Protein AF-J9EYR4-F1 (afdb_monomer_lite)

Sequence (200 aa):
MITVSVLVIVFMLATAINAEGFVEEVSCTADAINVVLNKTDPDVQRWMSDPKAQPVVYVYEHKIRPPCGTAMKKGNLHNYNFTIPYGDHCDVHLIDLEPNYRNAETTIALEDNADITPSKTIRVNHVFCLYTRSVQTIRFNDISSGHEVVASTGGKPKPKVEMIFRSIDGRPLRAAKFGDIVEFYVALSPDSELKIKFEI

InterPro domains:
  IPR001507 Zona pellucida domain [PS51034] (27-200)

Structure (mmCIF, N/CA/C/O backbone):
data_AF-J9EYR4-F1
#
_entry.id   AF-J9EYR4-F1
#
loop_
_atom_site.group_PDB
_atom_site.id
_atom_site.type_symbol
_atom_site.label_atom_id
_atom_site.label_alt_id
_atom_site.label_comp_id
_atom_site.label_asym_id
_atom_site.label_entity_id
_atom_site.label_seq_id
_atom_site.pdbx_PDB_ins_code
_atom_site.Cartn_x
_atom_site.Cartn_y
_atom_site.Cartn_z
_atom_site.occupancy
_atom_site.B_iso_or_equiv
_atom_site.auth_seq_id
_atom_site.auth_comp_id
_atom_site.auth_asym_id
_atom_site.auth_atom_id
_atom_site.pdbx_PDB_model_num
ATOM 1 N N . MET A 1 1 ? -7.119 37.087 -32.467 1.00 51.78 1 MET A N 1
ATOM 2 C CA . MET A 1 1 ? -5.869 36.379 -32.098 1.00 51.78 1 MET A CA 1
ATOM 3 C C . MET A 1 1 ? -5.794 36.028 -30.616 1.00 51.78 1 MET A C 1
ATOM 5 O O . MET A 1 1 ? -5.380 34.922 -30.321 1.00 51.78 1 MET A O 1
ATOM 9 N N . ILE A 1 2 ? -6.243 36.888 -29.694 1.00 56.06 2 ILE A N 1
ATOM 10 C CA . ILE A 1 2 ? -6.180 36.622 -28.240 1.00 56.06 2 ILE A CA 1
ATOM 11 C C . ILE A 1 2 ? -7.101 35.459 -27.811 1.00 56.06 2 ILE A C 1
ATOM 13 O O . ILE A 1 2 ? -6.730 34.645 -26.974 1.00 56.06 2 ILE A O 1
ATOM 17 N N . THR A 1 3 ? -8.274 35.320 -28.435 1.00 56.97 3 THR A N 1
ATOM 18 C CA . THR A 1 3 ? -9.275 34.293 -28.088 1.00 56.97 3 THR A CA 1
ATOM 19 C C . THR A 1 3 ? -8.826 32.862 -28.389 1.00 56.97 3 THR A C 1
ATOM 21 O O . THR A 1 3 ? -9.118 31.961 -27.612 1.00 56.97 3 THR A O 1
ATOM 24 N N . VAL A 1 4 ? -8.073 32.652 -29.473 1.00 59.94 4 VAL A N 1
ATOM 25 C CA . VAL A 1 4 ? -7.535 31.330 -29.840 1.00 59.94 4 VAL A CA 1
ATOM 26 C C . VAL A 1 4 ? -6.428 30.918 -28.870 1.00 59.94 4 VAL A C 1
ATOM 28 O O . VAL A 1 4 ? -6.415 29.783 -28.410 1.00 59.94 4 VAL A O 1
ATOM 31 N N . SER A 1 5 ? -5.547 31.848 -28.489 1.00 59.12 5 SER A N 1
ATOM 32 C CA . SER A 1 5 ? -4.473 31.578 -27.527 1.00 59.12 5 SER A CA 1
ATOM 33 C C . SER A 1 5 ? -5.008 31.225 -26.138 1.00 59.12 5 SER A C 1
ATOM 35 O O . SER A 1 5 ? -4.499 30.301 -25.515 1.00 59.12 5 SER A O 1
ATOM 37 N N . VAL A 1 6 ? -6.066 31.898 -25.672 1.00 64.62 6 VAL A N 1
ATOM 38 C CA . VAL A 1 6 ? -6.705 31.572 -24.385 1.00 64.62 6 VAL A CA 1
ATOM 39 C C . VAL A 1 6 ? -7.380 30.200 -24.438 1.00 64.62 6 VAL A C 1
ATOM 41 O O . VAL A 1 6 ? -7.225 29.419 -23.505 1.00 64.62 6 VAL A O 1
ATOM 44 N N . LEU A 1 7 ? -8.065 29.865 -25.537 1.00 60.56 7 LEU A N 1
ATOM 45 C CA . LEU A 1 7 ? -8.717 28.561 -25.687 1.00 60.56 7 LEU A CA 1
ATOM 46 C C . LEU A 1 7 ? -7.699 27.409 -25.703 1.00 60.56 7 LEU A C 1
ATOM 48 O O . LEU A 1 7 ? -7.934 26.383 -25.077 1.00 60.56 7 LEU A O 1
ATOM 52 N N . VAL A 1 8 ? -6.550 27.598 -26.364 1.00 63.41 8 VAL A N 1
ATOM 53 C CA . VAL A 1 8 ? -5.451 26.617 -26.397 1.00 63.41 8 VAL A CA 1
ATOM 54 C C . VAL A 1 8 ? -4.817 26.447 -25.016 1.00 63.41 8 VAL A C 1
ATOM 56 O O . VAL A 1 8 ? -4.569 25.320 -24.603 1.00 63.41 8 VAL A O 1
ATOM 59 N N . ILE A 1 9 ? -4.609 27.533 -24.266 1.00 63.62 9 ILE A N 1
ATOM 60 C CA . ILE A 1 9 ? -4.081 27.461 -22.894 1.00 63.62 9 ILE A CA 1
ATOM 61 C C . ILE A 1 9 ? -5.059 26.720 -21.972 1.00 63.62 9 ILE A C 1
ATOM 63 O O . ILE A 1 9 ? -4.636 25.858 -21.208 1.00 63.62 9 ILE A O 1
ATOM 67 N N . VAL A 1 10 ? -6.364 26.991 -22.079 1.00 61.50 10 VAL A N 1
ATOM 68 C CA . VAL A 1 10 ? -7.402 26.293 -21.300 1.00 61.50 10 VAL A CA 1
ATOM 69 C C . VAL A 1 10 ? -7.486 24.811 -21.679 1.00 61.50 10 VAL A C 1
ATOM 71 O O . VAL A 1 10 ? -7.636 23.972 -20.796 1.00 61.50 10 VAL A O 1
ATOM 74 N N . PHE A 1 11 ? -7.330 24.463 -22.960 1.00 56.50 11 PHE A N 1
ATOM 75 C CA . PHE A 1 11 ? -7.328 23.067 -23.410 1.00 56.50 11 PHE A CA 1
ATOM 76 C C . PHE A 1 11 ? -6.084 22.300 -22.931 1.00 56.50 11 PHE A C 1
ATOM 78 O O . PHE A 1 11 ? -6.200 21.155 -22.504 1.00 56.50 11 PHE A O 1
ATOM 85 N N . MET A 1 12 ? -4.912 22.945 -22.922 1.00 58.50 12 MET A N 1
ATOM 86 C CA . MET A 1 12 ? -3.669 22.369 -22.384 1.00 58.50 12 MET A CA 1
ATOM 87 C C . MET A 1 12 ? -3.718 22.220 -20.856 1.00 58.50 12 MET A C 1
ATOM 89 O O . MET A 1 12 ? -3.247 21.221 -20.314 1.00 58.50 12 MET A O 1
ATOM 93 N N . LEU A 1 13 ? -4.338 23.175 -20.153 1.00 53.97 13 LEU A N 1
ATOM 94 C CA . LEU A 1 13 ? -4.591 23.075 -18.712 1.00 53.97 13 LEU A CA 1
ATOM 95 C C . LEU A 1 13 ? -5.590 21.958 -18.387 1.00 53.97 13 LEU A C 1
ATOM 97 O O . LEU A 1 13 ? -5.405 21.269 -17.392 1.00 53.97 13 LEU A O 1
ATOM 101 N N . ALA A 1 14 ? -6.602 21.729 -19.230 1.00 53.38 14 ALA A N 1
ATOM 102 C CA . ALA A 1 14 ? -7.578 20.657 -19.030 1.00 53.38 14 ALA A CA 1
ATOM 103 C C . ALA A 1 14 ? -6.967 19.250 -19.176 1.00 53.38 14 ALA A C 1
ATOM 105 O O . ALA A 1 14 ? -7.410 18.327 -18.500 1.00 53.38 14 ALA A O 1
ATOM 106 N N . THR A 1 15 ? -5.925 19.077 -19.999 1.00 52.50 15 THR A N 1
ATOM 107 C CA . THR A 1 15 ? -5.186 17.803 -20.100 1.00 52.50 15 THR A CA 1
ATOM 108 C C . THR A 1 15 ? -4.183 17.571 -18.968 1.00 52.50 15 THR A C 1
ATOM 110 O O . THR A 1 15 ? -3.720 16.449 -18.795 1.00 52.50 15 THR A O 1
ATOM 113 N N . ALA A 1 16 ? -3.848 18.606 -18.193 1.00 45.41 16 ALA A N 1
ATOM 114 C CA . ALA A 1 16 ? -2.848 18.541 -17.126 1.00 45.41 16 ALA A CA 1
ATOM 115 C C . ALA A 1 16 ? -3.434 18.175 -15.747 1.00 45.41 16 ALA A C 1
ATOM 117 O O . ALA A 1 16 ? -2.711 18.178 -14.756 1.00 45.41 16 ALA A O 1
ATOM 118 N N . ILE A 1 17 ? -4.733 17.861 -15.668 1.00 46.59 17 ILE A N 1
ATOM 119 C CA . ILE A 1 17 ? -5.407 17.444 -14.426 1.00 46.59 17 ILE A CA 1
ATOM 120 C C . ILE A 1 17 ? -5.817 15.967 -14.516 1.00 46.59 17 ILE A C 1
ATOM 122 O O . ILE A 1 17 ? -6.914 15.579 -14.126 1.00 46.59 17 ILE A O 1
ATOM 126 N N . ASN A 1 18 ? -4.939 15.124 -15.051 1.00 45.59 18 ASN A N 1
ATOM 127 C CA . ASN A 1 18 ? -4.965 13.707 -14.710 1.00 45.59 18 ASN A CA 1
ATOM 128 C C . ASN A 1 18 ? -4.097 13.582 -13.463 1.00 45.59 18 ASN A C 1
ATOM 130 O O . ASN A 1 18 ? -2.960 14.041 -13.483 1.00 45.59 18 ASN A O 1
ATOM 134 N N . ALA A 1 19 ? -4.623 13.032 -12.370 1.00 45.28 19 ALA A N 1
ATOM 135 C CA . ALA A 1 19 ? -3.810 12.739 -11.198 1.00 45.28 19 ALA A CA 1
ATOM 136 C C . ALA A 1 19 ? -2.629 11.846 -11.635 1.00 45.28 19 ALA A C 1
ATOM 138 O O . ALA A 1 19 ? -2.813 10.668 -11.936 1.00 45.28 19 ALA A O 1
ATOM 139 N N . GLU A 1 20 ? -1.439 12.440 -11.768 1.00 61.59 20 GLU A N 1
ATOM 140 C CA . GLU A 1 20 ? -0.218 11.803 -12.268 1.00 61.59 20 GLU A CA 1
ATOM 141 C C . GLU A 1 20 ? 0.321 10.835 -11.211 1.00 61.59 20 GLU A C 1
ATOM 143 O O . GLU A 1 20 ? 1.155 11.175 -10.374 1.00 61.59 20 GLU A O 1
ATOM 148 N N . GLY A 1 21 ? -0.180 9.605 -11.217 1.00 78.56 21 GLY A N 1
ATOM 149 C CA . GLY A 1 21 ? 0.287 8.543 -10.340 1.00 78.56 21 GLY A CA 1
ATOM 150 C C . GLY A 1 21 ? 0.291 7.205 -11.056 1.00 78.56 21 GLY A C 1
ATOM 151 O O . GLY A 1 21 ? -0.543 6.943 -11.921 1.00 78.56 21 GLY A O 1
ATOM 152 N N . PHE A 1 22 ? 1.207 6.324 -10.658 1.00 92.31 22 PHE A N 1
ATOM 153 C CA . PHE A 1 22 ? 1.199 4.937 -11.130 1.00 92.31 22 PHE A CA 1
ATOM 154 C C . PHE A 1 22 ? 0.163 4.075 -10.381 1.00 92.31 22 PHE A C 1
ATOM 156 O O . PHE A 1 22 ? 0.103 2.865 -10.585 1.00 92.31 22 PHE A O 1
ATOM 163 N N . VAL A 1 23 ? -0.655 4.684 -9.516 1.00 93.81 23 VAL A N 1
ATOM 164 C CA . VAL A 1 23 ? -1.748 4.058 -8.761 1.00 93.81 23 VAL A CA 1
ATOM 165 C C . VAL A 1 23 ? -3.081 4.399 -9.420 1.00 93.81 23 VAL A C 1
ATOM 167 O O . VAL A 1 23 ? -3.375 5.566 -9.651 1.00 93.81 23 VAL A O 1
ATOM 170 N N . GLU A 1 24 ? -3.877 3.375 -9.708 1.00 93.69 24 GLU A N 1
ATOM 171 C CA . GLU A 1 24 ? -5.226 3.475 -10.278 1.00 93.69 24 GLU A CA 1
ATOM 172 C C . GLU A 1 24 ? -6.298 3.459 -9.187 1.00 93.69 24 GLU A C 1
ATOM 174 O O . GLU A 1 24 ? -7.207 4.283 -9.196 1.00 93.69 24 GLU A O 1
ATOM 179 N N . GLU A 1 25 ? -6.169 2.546 -8.223 1.00 93.00 25 GLU A N 1
ATOM 180 C CA . GLU A 1 25 ? -7.154 2.356 -7.160 1.00 93.00 25 GLU A CA 1
ATOM 181 C C . GLU A 1 25 ? -6.469 1.974 -5.845 1.00 93.00 25 GLU A C 1
ATOM 183 O O . GLU A 1 25 ? -5.481 1.234 -5.829 1.00 93.00 25 GLU A O 1
ATOM 188 N N . VAL A 1 26 ? -7.024 2.454 -4.732 1.00 92.69 26 VAL A N 1
ATOM 189 C CA . VAL A 1 26 ? -6.684 2.002 -3.381 1.00 92.69 26 VAL A CA 1
ATOM 190 C C . VAL A 1 26 ? -7.961 1.492 -2.725 1.00 92.69 26 VAL A C 1
ATOM 192 O O . VAL A 1 26 ? -8.933 2.235 -2.598 1.00 92.69 26 VAL A O 1
ATOM 195 N N . SER A 1 27 ? -7.959 0.232 -2.295 1.00 91.44 27 SER A N 1
ATOM 196 C CA . SER A 1 27 ? -9.051 -0.374 -1.533 1.00 91.44 27 SER A CA 1
ATOM 197 C C . SER A 1 27 ? -8.558 -0.884 -0.183 1.00 91.44 27 SER A C 1
ATOM 199 O O . SER A 1 27 ? -7.428 -1.340 -0.025 1.00 91.44 27 SER A O 1
ATOM 201 N N . CYS A 1 28 ? -9.417 -0.780 0.823 1.00 89.06 28 CYS A N 1
ATOM 202 C CA . CYS A 1 28 ? -9.048 -0.925 2.225 1.00 89.06 28 CYS A CA 1
ATOM 203 C C . CYS A 1 28 ? -9.822 -2.098 2.834 1.00 89.06 28 CYS A C 1
ATOM 205 O O . CYS A 1 28 ? -11.050 -2.143 2.759 1.00 89.06 28 CYS A O 1
ATOM 207 N N . THR A 1 29 ? -9.110 -3.053 3.427 1.00 88.88 29 THR A N 1
ATOM 208 C CA . THR A 1 29 ? -9.690 -4.223 4.118 1.00 88.88 29 THR A CA 1
ATOM 209 C C . THR A 1 29 ? -9.422 -4.143 5.617 1.00 88.88 29 THR A C 1
ATOM 211 O O . THR A 1 29 ? -8.786 -3.200 6.074 1.00 88.88 29 THR A O 1
ATOM 214 N N . ALA A 1 30 ? -9.930 -5.076 6.421 1.00 85.25 30 ALA A N 1
ATOM 215 C CA . ALA A 1 30 ? -9.717 -5.023 7.871 1.00 85.25 30 ALA A CA 1
ATOM 216 C C . ALA A 1 30 ? -8.233 -5.185 8.269 1.00 85.25 30 ALA A C 1
ATOM 218 O O . ALA A 1 30 ? -7.830 -4.711 9.328 1.00 85.25 30 ALA A O 1
ATOM 219 N N . ASP A 1 31 ? -7.440 -5.844 7.426 1.00 88.44 31 ASP A N 1
ATOM 220 C CA . ASP A 1 31 ? -6.078 -6.302 7.699 1.00 88.44 31 ASP A CA 1
ATOM 221 C C . ASP A 1 31 ? -5.020 -5.774 6.713 1.00 88.44 31 ASP A C 1
ATOM 223 O O . ASP A 1 31 ? -3.826 -5.902 6.993 1.00 88.44 31 ASP A O 1
ATOM 227 N N . ALA A 1 32 ? -5.419 -5.155 5.594 1.00 93.81 32 ALA A N 1
ATOM 228 C CA . ALA A 1 32 ? -4.480 -4.656 4.588 1.00 93.81 32 ALA A CA 1
ATOM 229 C C . ALA A 1 32 ? -4.995 -3.483 3.728 1.00 93.81 32 ALA A C 1
ATOM 231 O O . ALA A 1 32 ? -6.203 -3.315 3.513 1.00 93.81 32 ALA A O 1
ATOM 232 N N . ILE A 1 33 ? -4.045 -2.744 3.142 1.00 94.94 33 ILE A N 1
ATOM 233 C CA . ILE A 1 33 ? -4.251 -1.829 2.006 1.00 94.94 33 ILE A CA 1
ATOM 234 C C . ILE A 1 33 ? -4.008 -2.607 0.711 1.00 94.94 33 ILE A C 1
ATOM 236 O O . ILE A 1 33 ? -2.953 -3.212 0.541 1.00 94.94 33 ILE A O 1
ATOM 240 N N . ASN A 1 34 ? -4.946 -2.561 -0.229 1.00 96.12 34 ASN A N 1
ATOM 241 C CA . ASN A 1 34 ? -4.789 -3.109 -1.571 1.00 96.12 34 ASN A CA 1
ATOM 242 C C . ASN A 1 34 ? -4.633 -1.965 -2.569 1.00 96.12 34 ASN A C 1
ATOM 244 O O . ASN A 1 34 ? -5.494 -1.097 -2.676 1.00 96.12 34 ASN A O 1
ATOM 248 N N . VAL A 1 35 ? -3.544 -1.988 -3.320 1.00 95.88 35 VAL A N 1
ATOM 249 C CA . VAL A 1 35 ? -3.218 -1.003 -4.344 1.00 95.88 35 VAL A CA 1
ATOM 250 C C . VAL A 1 35 ? -3.298 -1.670 -5.709 1.00 95.88 35 VAL A C 1
ATOM 252 O O . VAL A 1 35 ? -2.680 -2.713 -5.930 1.00 95.88 35 VAL A O 1
ATOM 255 N N . VAL A 1 36 ? -4.025 -1.052 -6.633 1.00 95.75 36 VAL A N 1
ATOM 256 C CA . VAL A 1 36 ? -4.054 -1.423 -8.049 1.00 95.75 36 VAL A CA 1
ATOM 257 C C . VAL A 1 36 ? -3.230 -0.404 -8.824 1.00 95.75 36 VAL A C 1
ATOM 259 O O . VAL A 1 36 ? -3.449 0.802 -8.713 1.00 95.75 36 VAL A O 1
ATOM 262 N N . LEU A 1 37 ? -2.257 -0.886 -9.590 1.00 94.81 37 LEU A N 1
ATOM 263 C CA . LEU A 1 37 ? -1.375 -0.056 -10.401 1.00 94.81 37 LEU A CA 1
ATOM 264 C C . LEU A 1 37 ? -2.027 0.295 -11.735 1.00 94.81 37 LEU A C 1
ATOM 266 O O . LEU A 1 37 ? -2.618 -0.562 -12.395 1.00 94.81 37 LEU A O 1
ATOM 270 N N . ASN A 1 38 ? -1.819 1.533 -12.168 1.00 94.06 38 ASN A N 1
ATOM 271 C CA . ASN A 1 38 ? -2.336 2.050 -13.421 1.00 94.06 38 ASN A CA 1
ATOM 272 C C . ASN A 1 38 ? -1.647 1.390 -14.616 1.00 94.06 38 ASN A C 1
ATOM 274 O O . ASN A 1 38 ? -0.490 1.658 -14.939 1.00 94.06 38 ASN A O 1
ATOM 278 N N . LYS A 1 39 ? -2.403 0.555 -15.330 1.00 93.19 39 LYS A N 1
ATOM 279 C CA . LYS A 1 39 ? -1.932 -0.154 -16.531 1.00 93.19 39 LYS A CA 1
ATOM 280 C C . LYS A 1 39 ? -1.656 0.770 -17.714 1.00 93.19 39 LYS A C 1
ATOM 282 O O . LYS A 1 39 ? -1.019 0.347 -18.677 1.00 93.19 39 LYS A O 1
ATOM 287 N N . THR A 1 40 ? -2.190 1.987 -17.681 1.00 91.69 40 THR A N 1
ATOM 288 C CA . THR A 1 40 ? -2.002 3.002 -18.725 1.00 91.69 40 THR A CA 1
ATOM 289 C C . THR A 1 40 ? -0.884 3.985 -18.403 1.00 91.69 40 THR A C 1
ATOM 291 O O . THR A 1 40 ? -0.546 4.802 -19.256 1.00 91.69 40 THR A O 1
ATOM 294 N N . ASP A 1 41 ? -0.270 3.880 -17.218 1.00 92.06 41 ASP A N 1
ATOM 295 C CA . ASP A 1 41 ? 0.891 4.693 -16.873 1.00 92.06 41 ASP A CA 1
ATOM 296 C C . ASP A 1 41 ? 2.043 4.423 -17.869 1.00 92.06 41 ASP A C 1
ATOM 298 O O . ASP A 1 41 ? 2.366 3.257 -18.122 1.00 92.06 41 ASP A O 1
ATOM 302 N N . PRO A 1 42 ? 2.667 5.465 -18.451 1.00 90.75 42 PRO A N 1
ATOM 303 C CA . PRO A 1 42 ? 3.686 5.295 -19.486 1.00 90.75 42 PRO A CA 1
ATOM 304 C C . PRO A 1 42 ? 4.898 4.463 -19.050 1.00 90.75 42 PRO A C 1
ATOM 306 O O . PRO A 1 42 ? 5.410 3.673 -19.847 1.00 90.75 42 PRO A O 1
ATOM 309 N N . ASP A 1 43 ? 5.354 4.605 -17.800 1.00 90.06 43 ASP A N 1
ATOM 310 C CA . ASP A 1 43 ? 6.492 3.836 -17.291 1.00 90.06 43 ASP A CA 1
ATOM 311 C C . ASP A 1 43 ? 6.090 2.387 -17.036 1.00 90.06 43 ASP A C 1
ATOM 313 O O . ASP A 1 43 ? 6.822 1.475 -17.424 1.00 90.06 43 ASP A O 1
ATOM 317 N N . VAL A 1 44 ? 4.901 2.165 -16.462 1.00 92.50 44 VAL A N 1
ATOM 318 C CA . VAL A 1 44 ? 4.340 0.819 -16.298 1.00 92.50 44 VAL A CA 1
ATOM 319 C C . VAL A 1 44 ? 4.202 0.140 -17.659 1.00 92.50 44 VAL A C 1
ATOM 321 O O . VAL A 1 44 ? 4.679 -0.978 -17.824 1.00 92.50 44 VAL A O 1
ATOM 324 N N . GLN A 1 45 ? 3.619 0.792 -18.666 1.00 92.75 45 GLN A N 1
ATOM 325 C CA . GLN A 1 45 ? 3.490 0.219 -20.009 1.00 92.75 45 GLN A CA 1
ATOM 326 C C . GLN A 1 45 ? 4.848 -0.106 -20.628 1.00 92.75 45 GLN A C 1
ATOM 328 O O . GLN A 1 45 ? 5.053 -1.226 -21.110 1.00 92.75 45 GLN A O 1
ATOM 333 N N . ARG A 1 46 ? 5.793 0.841 -20.567 1.00 92.56 46 ARG A N 1
A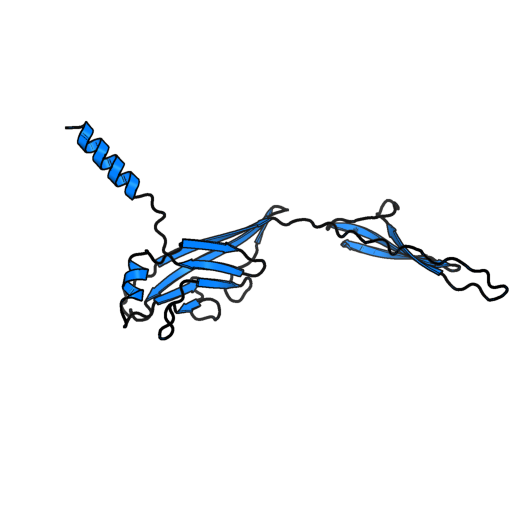TOM 334 C CA . ARG A 1 46 ? 7.154 0.654 -21.077 1.00 92.56 46 ARG A CA 1
ATOM 335 C C . ARG A 1 46 ? 7.806 -0.558 -20.424 1.00 92.56 46 ARG A C 1
ATOM 337 O O . ARG A 1 46 ? 8.218 -1.479 -21.130 1.00 92.56 46 ARG A O 1
ATOM 344 N N . TRP A 1 47 ? 7.848 -0.602 -19.096 1.00 93.44 47 TRP A N 1
ATOM 345 C CA . TRP A 1 47 ? 8.481 -1.698 -18.374 1.00 93.44 47 TRP A CA 1
ATOM 346 C C . TRP A 1 47 ? 7.753 -3.014 -18.571 1.00 93.44 47 TRP A C 1
ATOM 348 O O . TRP A 1 47 ? 8.417 -4.029 -18.713 1.00 93.44 47 TRP A O 1
ATOM 358 N N . MET A 1 48 ? 6.425 -3.046 -18.639 1.00 92.50 48 MET A N 1
ATOM 359 C CA . MET A 1 48 ? 5.692 -4.295 -18.858 1.00 92.50 48 MET A CA 1
ATOM 360 C C . MET A 1 48 ? 5.918 -4.872 -20.260 1.00 92.50 48 MET A C 1
ATOM 362 O O . MET A 1 48 ? 5.959 -6.094 -20.397 1.00 92.50 48 MET A O 1
ATOM 366 N N . SER A 1 49 ? 6.147 -4.021 -21.265 1.00 92.25 49 SER A N 1
ATOM 367 C CA . SER A 1 49 ? 6.462 -4.441 -22.637 1.00 92.25 49 SER A CA 1
ATOM 368 C C . SER A 1 49 ? 7.913 -4.895 -22.853 1.00 92.25 49 SER A C 1
ATOM 370 O O . SER A 1 49 ? 8.162 -5.715 -23.735 1.00 92.25 49 SER A O 1
ATOM 372 N N . ASP A 1 50 ? 8.868 -4.405 -22.055 1.00 93.31 50 ASP A N 1
ATOM 373 C CA . ASP A 1 50 ? 10.288 -4.753 -22.186 1.00 93.31 50 ASP A CA 1
ATOM 374 C C . ASP A 1 50 ? 10.604 -6.091 -21.486 1.00 93.31 50 ASP A C 1
ATOM 376 O O . ASP A 1 50 ? 10.512 -6.165 -20.261 1.00 93.31 50 ASP A O 1
ATOM 380 N N . PRO A 1 51 ? 11.038 -7.155 -22.188 1.00 91.25 51 PRO A N 1
ATOM 381 C CA . PRO A 1 51 ? 11.377 -8.436 -21.561 1.00 91.25 51 PRO A CA 1
ATOM 382 C C . PRO A 1 51 ? 12.520 -8.370 -20.538 1.00 91.25 51 PRO A C 1
ATOM 384 O O . PRO A 1 51 ? 12.617 -9.253 -19.686 1.00 91.25 51 PRO A O 1
ATOM 387 N N . LYS A 1 52 ? 13.398 -7.363 -20.621 1.00 92.94 52 LYS A N 1
ATOM 388 C CA . LYS A 1 52 ? 14.548 -7.200 -19.720 1.00 92.94 52 LYS A CA 1
ATOM 389 C C . LYS A 1 52 ? 14.194 -6.463 -18.433 1.00 92.94 52 LYS A C 1
ATOM 391 O O . LYS A 1 52 ? 14.862 -6.682 -17.426 1.00 92.94 52 LYS A O 1
ATOM 396 N N . ALA A 1 53 ? 13.156 -5.631 -18.460 1.00 94.00 53 ALA A N 1
ATOM 397 C CA . ALA A 1 53 ? 12.730 -4.866 -17.298 1.00 94.00 53 ALA A CA 1
ATOM 398 C C . ALA A 1 53 ? 12.178 -5.785 -16.201 1.00 94.00 53 ALA A C 1
ATOM 400 O O . ALA A 1 53 ? 11.387 -6.702 -16.462 1.00 94.00 53 ALA A O 1
ATOM 401 N N . GLN A 1 54 ? 12.542 -5.485 -14.960 1.00 94.62 54 GLN A N 1
ATOM 402 C CA . GLN A 1 54 ? 12.113 -6.152 -13.736 1.00 94.62 54 GLN A CA 1
ATOM 403 C C . GLN A 1 54 ? 11.391 -5.156 -12.810 1.00 94.62 54 GLN A C 1
ATOM 405 O O . GLN A 1 54 ? 11.900 -4.835 -11.731 1.00 94.62 54 G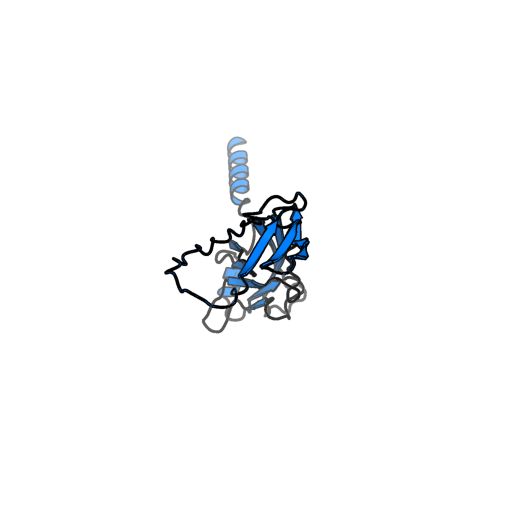LN A O 1
ATOM 410 N N . PRO A 1 55 ? 10.201 -4.666 -13.211 1.00 94.88 55 PRO A N 1
ATOM 411 C CA . PRO A 1 55 ? 9.446 -3.705 -12.419 1.00 94.88 55 PRO A CA 1
ATOM 412 C C . PRO A 1 55 ? 9.006 -4.304 -11.079 1.00 94.88 55 PRO A C 1
ATOM 414 O O . PRO A 1 55 ? 8.467 -5.419 -11.015 1.00 94.88 55 PRO A O 1
ATOM 417 N N . VAL A 1 56 ? 9.225 -3.544 -10.010 1.00 94.94 56 VAL A N 1
ATOM 418 C CA . VAL A 1 56 ? 8.865 -3.902 -8.639 1.00 94.94 56 VAL A CA 1
ATOM 419 C C . VAL A 1 56 ? 8.139 -2.738 -7.981 1.00 94.94 56 VAL A C 1
ATOM 421 O O . VAL A 1 56 ? 8.562 -1.588 -8.092 1.00 94.94 56 VAL A O 1
ATOM 424 N N . VAL A 1 57 ? 7.059 -3.051 -7.272 1.00 95.69 57 VAL A N 1
ATOM 425 C CA . VAL A 1 57 ? 6.367 -2.107 -6.392 1.00 95.69 57 VAL A CA 1
ATOM 426 C C . VAL A 1 57 ? 6.585 -2.528 -4.946 1.00 95.69 57 VAL A C 1
ATOM 428 O O . VAL A 1 57 ? 6.574 -3.722 -4.642 1.00 95.69 57 VAL A O 1
ATOM 431 N N . TYR A 1 58 ? 6.835 -1.573 -4.059 1.00 96.81 58 TYR A N 1
ATOM 432 C CA . TYR A 1 58 ? 7.132 -1.849 -2.656 1.00 96.81 58 TYR A CA 1
ATOM 433 C C . TYR A 1 58 ? 6.786 -0.669 -1.752 1.00 96.81 58 TYR A C 1
ATOM 435 O O . TYR A 1 58 ? 6.674 0.461 -2.213 1.00 96.81 58 TYR A O 1
ATOM 443 N N . VAL A 1 59 ? 6.630 -0.919 -0.455 1.00 97.00 59 VAL A N 1
ATOM 444 C CA . VAL A 1 59 ? 6.544 0.139 0.560 1.00 97.00 59 VAL A CA 1
ATOM 445 C C . VAL A 1 59 ? 7.906 0.812 0.676 1.00 97.00 59 VAL A C 1
ATOM 447 O O . VAL A 1 59 ? 8.915 0.123 0.838 1.00 97.00 59 VAL A O 1
ATOM 450 N N . TYR A 1 60 ? 7.949 2.141 0.575 1.00 94.19 60 TYR A N 1
ATOM 451 C CA . TYR A 1 60 ? 9.185 2.922 0.596 1.00 94.19 60 TYR A CA 1
ATOM 452 C C . TYR A 1 60 ? 10.056 2.530 1.806 1.00 94.19 60 TYR A C 1
ATOM 454 O O . TYR A 1 60 ? 9.548 2.255 2.890 1.00 94.19 60 TYR A O 1
ATOM 462 N N . GLU A 1 61 ? 11.367 2.393 1.584 1.00 91.12 61 GLU A N 1
ATOM 463 C CA . GLU A 1 61 ? 12.367 1.877 2.550 1.00 91.12 61 GLU A CA 1
ATOM 464 C C . GLU A 1 61 ? 12.238 0.393 2.961 1.00 91.12 61 GLU A C 1
ATOM 466 O O . GLU A 1 61 ? 13.169 -0.173 3.534 1.00 91.12 61 GLU A O 1
ATOM 471 N N . HIS A 1 62 ? 11.161 -0.298 2.579 1.00 93.75 62 HIS A N 1
ATOM 472 C CA . HIS A 1 62 ? 10.861 -1.670 3.009 1.00 93.75 62 HIS A CA 1
ATOM 473 C C . HIS A 1 62 ? 10.981 -2.719 1.891 1.00 93.75 62 HIS A C 1
ATOM 475 O O . HIS A 1 62 ? 10.562 -3.863 2.055 1.00 93.75 62 HIS A O 1
ATOM 481 N N . LYS A 1 63 ? 11.629 -2.372 0.771 1.00 90.06 63 LYS A N 1
ATOM 482 C CA . LYS A 1 63 ? 11.757 -3.202 -0.446 1.00 90.06 63 LYS A CA 1
ATOM 483 C C . LYS A 1 63 ? 12.139 -4.668 -0.212 1.00 90.06 63 LYS A C 1
ATOM 485 O O . LYS A 1 63 ? 11.635 -5.557 -0.889 1.00 90.06 63 LYS A O 1
ATOM 490 N N . ILE A 1 64 ? 13.090 -4.911 0.691 1.00 87.31 64 ILE A N 1
ATOM 491 C CA . ILE A 1 64 ? 13.717 -6.230 0.885 1.00 87.31 64 ILE A CA 1
ATOM 492 C C . ILE A 1 64 ? 12.887 -7.110 1.834 1.00 87.31 64 ILE A C 1
ATOM 494 O O . ILE A 1 64 ? 13.124 -8.312 1.905 1.00 87.31 64 ILE A O 1
ATOM 498 N N . ARG A 1 65 ? 11.915 -6.545 2.562 1.00 88.50 65 ARG A N 1
ATOM 499 C CA . ARG A 1 65 ? 11.128 -7.268 3.567 1.00 88.50 65 ARG A CA 1
ATOM 500 C C . ARG A 1 65 ? 9.877 -7.863 2.917 1.00 88.50 65 ARG A C 1
ATOM 502 O O . ARG A 1 65 ? 8.998 -7.101 2.530 1.00 88.50 65 ARG A O 1
ATOM 509 N N . PRO A 1 66 ? 9.726 -9.192 2.803 1.00 86.94 66 PRO A N 1
ATOM 510 C CA . PRO A 1 66 ? 8.432 -9.770 2.461 1.00 86.94 66 PRO A CA 1
ATOM 511 C C . PRO A 1 66 ? 7.466 -9.551 3.638 1.00 86.94 66 PRO A C 1
ATOM 513 O O . PRO A 1 66 ? 7.880 -9.766 4.779 1.00 86.94 66 PRO A O 1
ATOM 516 N N . PRO A 1 67 ? 6.202 -9.149 3.412 1.00 90.56 67 PRO A N 1
ATOM 517 C CA . PRO A 1 67 ? 5.485 -9.032 2.133 1.00 90.56 67 PRO A CA 1
ATOM 518 C C . PRO A 1 67 ? 5.432 -7.605 1.535 1.00 90.56 67 PRO A C 1
ATOM 520 O O . PRO A 1 67 ? 4.591 -7.320 0.690 1.00 90.56 67 PRO A O 1
ATOM 523 N N . CYS A 1 68 ? 6.322 -6.700 1.937 1.00 95.38 68 CYS A N 1
ATOM 524 C CA . CYS A 1 68 ? 6.280 -5.262 1.641 1.00 95.38 68 CYS A CA 1
ATOM 525 C C . CYS A 1 68 ? 6.727 -4.875 0.225 1.00 95.38 68 CYS A C 1
ATOM 527 O O . CYS A 1 68 ? 6.934 -3.697 -0.055 1.00 95.38 68 CYS A O 1
ATOM 529 N N . GLY A 1 69 ? 6.885 -5.844 -0.673 1.00 93.88 69 GLY A N 1
ATOM 530 C CA . GLY A 1 69 ? 7.217 -5.610 -2.069 1.00 93.88 69 GLY A CA 1
ATOM 531 C C . GLY A 1 69 ? 6.825 -6.788 -2.944 1.00 93.88 69 GLY A C 1
ATOM 532 O O . GLY A 1 69 ? 6.836 -7.941 -2.509 1.00 93.88 69 GLY A O 1
ATOM 533 N N . THR A 1 70 ? 6.471 -6.502 -4.192 1.00 93.12 70 THR A N 1
ATOM 534 C CA . THR A 1 70 ? 6.092 -7.515 -5.173 1.00 93.12 70 THR A CA 1
ATOM 535 C C . THR A 1 70 ? 6.629 -7.171 -6.555 1.00 93.12 70 THR A C 1
ATOM 537 O O . THR A 1 70 ? 6.596 -6.023 -7.002 1.00 93.12 70 THR A O 1
ATOM 540 N N . ALA A 1 71 ? 7.152 -8.185 -7.242 1.00 94.06 71 ALA A N 1
ATOM 541 C CA . ALA A 1 71 ? 7.533 -8.061 -8.639 1.00 94.06 71 ALA A CA 1
ATOM 542 C C . ALA A 1 71 ? 6.269 -8.077 -9.503 1.00 94.06 71 ALA A C 1
ATOM 544 O O . ALA A 1 71 ? 5.414 -8.954 -9.358 1.00 94.06 71 ALA A O 1
ATOM 545 N N . MET A 1 72 ? 6.173 -7.146 -10.447 1.00 94.69 72 MET A N 1
ATOM 546 C CA . MET A 1 72 ? 5.015 -7.070 -11.342 1.00 94.69 72 MET A CA 1
ATOM 547 C C . MET A 1 72 ? 5.066 -8.131 -12.447 1.00 94.69 72 MET A C 1
ATOM 549 O O . MET A 1 72 ? 4.059 -8.404 -13.099 1.00 94.69 72 MET A O 1
ATOM 553 N N . LYS A 1 73 ? 6.226 -8.763 -12.657 1.00 93.94 73 LYS A N 1
ATOM 554 C CA . LYS A 1 73 ? 6.417 -9.859 -13.613 1.00 93.94 73 LYS A CA 1
ATOM 555 C C . LYS A 1 73 ? 6.862 -11.130 -12.909 1.00 93.94 73 LYS A C 1
ATOM 557 O O . LYS A 1 73 ? 7.861 -11.135 -12.191 1.00 93.94 73 LYS A O 1
ATOM 562 N N . LYS A 1 74 ? 6.164 -12.231 -13.184 1.00 88.62 74 LYS A N 1
ATOM 563 C CA . LYS A 1 74 ? 6.542 -13.576 -12.742 1.00 88.62 74 LYS A CA 1
ATOM 564 C C . LYS A 1 74 ? 6.309 -14.573 -13.875 1.00 88.62 74 LYS A C 1
ATOM 566 O O . LYS A 1 74 ? 5.216 -15.114 -14.032 1.00 88.62 74 LYS A O 1
ATOM 571 N N . GLY A 1 75 ? 7.343 -14.802 -14.686 1.00 84.00 75 GLY A N 1
ATOM 572 C CA . GLY A 1 75 ? 7.213 -15.574 -15.925 1.00 84.00 75 GLY A CA 1
ATOM 573 C C . GLY A 1 75 ? 6.232 -14.888 -16.879 1.00 84.00 75 GLY A C 1
ATOM 574 O O . GLY A 1 75 ? 6.402 -13.713 -17.183 1.00 84.00 75 GLY A O 1
ATOM 575 N N . ASN A 1 76 ? 5.180 -15.600 -17.288 1.00 83.19 76 ASN A N 1
ATOM 576 C CA . ASN A 1 76 ? 4.122 -15.060 -18.153 1.00 83.19 76 ASN A CA 1
ATOM 577 C C . ASN A 1 76 ? 3.000 -14.346 -17.378 1.00 83.19 76 ASN A C 1
ATOM 579 O O . ASN A 1 76 ? 2.035 -13.886 -17.983 1.00 83.19 76 ASN A O 1
ATOM 583 N N . LEU A 1 77 ? 3.080 -14.302 -16.044 1.00 87.31 77 LEU A N 1
ATOM 584 C CA . LEU A 1 77 ? 2.076 -13.648 -15.216 1.00 87.31 77 LEU A CA 1
ATOM 585 C C . LEU A 1 77 ? 2.468 -12.188 -14.966 1.00 87.31 77 LEU A C 1
ATOM 587 O O . LEU A 1 77 ? 3.588 -11.896 -14.533 1.00 87.31 77 LEU A O 1
ATOM 591 N N . HIS A 1 78 ? 1.511 -11.293 -15.186 1.00 92.12 78 HIS A N 1
ATOM 592 C CA . HIS A 1 78 ? 1.615 -9.875 -14.871 1.00 92.12 78 HIS A CA 1
ATOM 593 C C . HIS A 1 78 ? 0.721 -9.556 -13.677 1.00 92.12 78 HIS A C 1
ATOM 595 O O . HIS A 1 78 ? -0.479 -9.832 -13.715 1.00 92.12 78 HIS A O 1
ATOM 601 N N . ASN A 1 79 ? 1.302 -8.993 -12.623 1.00 93.00 79 ASN A N 1
ATOM 602 C CA . ASN A 1 79 ? 0.577 -8.591 -11.429 1.00 93.00 79 ASN A CA 1
ATOM 603 C C . ASN A 1 79 ? 0.611 -7.069 -11.281 1.00 93.00 79 ASN A C 1
ATOM 605 O O . ASN A 1 79 ? 1.680 -6.473 -11.173 1.00 93.00 79 ASN A O 1
ATOM 609 N N . TYR A 1 80 ? -0.574 -6.470 -11.258 1.00 94.75 80 TYR A N 1
ATOM 610 C CA . TYR A 1 80 ? -0.772 -5.039 -11.030 1.00 94.75 80 TYR A CA 1
ATOM 611 C C . TYR A 1 80 ? -1.337 -4.760 -9.636 1.00 94.75 80 TYR A C 1
ATOM 613 O O . TYR A 1 80 ? -1.573 -3.609 -9.301 1.00 94.75 80 TYR A O 1
ATOM 621 N N . ASN A 1 81 ? -1.555 -5.802 -8.833 1.00 94.56 81 ASN A N 1
ATOM 622 C CA . ASN A 1 81 ? -2.119 -5.687 -7.500 1.00 94.56 81 ASN A CA 1
ATOM 623 C C . ASN A 1 81 ? -1.014 -5.841 -6.454 1.00 94.56 81 ASN A C 1
ATOM 625 O O . ASN A 1 81 ? -0.204 -6.775 -6.510 1.00 94.56 81 ASN A O 1
ATOM 629 N N . PHE A 1 82 ? -1.019 -4.951 -5.471 1.00 95.69 82 PHE A N 1
ATOM 630 C CA . PHE A 1 82 ? -0.086 -4.951 -4.358 1.00 95.69 82 PHE A CA 1
ATOM 631 C C . PHE A 1 82 ? -0.840 -4.814 -3.037 1.00 95.69 82 PHE A C 1
ATOM 633 O O . PHE A 1 82 ? -1.521 -3.822 -2.802 1.00 95.69 82 PHE A O 1
ATOM 640 N N . THR A 1 83 ? -0.725 -5.828 -2.184 1.00 95.69 83 THR A N 1
ATOM 641 C CA . THR A 1 83 ? -1.382 -5.877 -0.875 1.00 95.69 83 THR A CA 1
ATOM 642 C C . THR A 1 83 ? -0.352 -5.635 0.217 1.00 95.69 83 THR A C 1
ATOM 644 O O . THR A 1 83 ? 0.653 -6.341 0.290 1.00 95.69 83 THR A O 1
ATOM 647 N N . ILE A 1 84 ? -0.621 -4.655 1.071 1.00 96.44 84 ILE A N 1
ATOM 648 C CA . ILE A 1 84 ? 0.249 -4.219 2.158 1.00 96.44 84 ILE A CA 1
ATOM 649 C C . ILE A 1 84 ? -0.465 -4.535 3.474 1.00 96.44 84 ILE A C 1
ATOM 651 O O . ILE A 1 84 ? -1.463 -3.877 3.780 1.00 96.44 84 ILE A O 1
ATOM 655 N N . PRO A 1 85 ? -0.012 -5.539 4.242 1.00 94.62 85 PRO A N 1
ATOM 656 C CA . PRO A 1 85 ? -0.635 -5.858 5.518 1.00 94.62 85 PRO A CA 1
ATOM 657 C C . PRO A 1 85 ? -0.325 -4.791 6.564 1.00 94.62 85 PRO A C 1
ATOM 659 O O . PRO A 1 85 ? 0.756 -4.196 6.563 1.00 94.62 85 PRO A O 1
ATOM 662 N N . TYR A 1 86 ? -1.254 -4.609 7.497 1.00 92.81 86 TYR A N 1
ATOM 663 C CA . TYR A 1 86 ? -1.013 -3.791 8.678 1.00 92.81 86 TYR A CA 1
ATOM 664 C C . TYR A 1 86 ? -0.047 -4.462 9.658 1.00 92.81 86 TYR A C 1
ATOM 666 O O . TYR A 1 86 ? -0.037 -5.684 9.819 1.00 92.81 86 TYR A O 1
ATOM 674 N N . GLY A 1 87 ? 0.731 -3.640 10.360 1.00 91.56 87 GLY A N 1
ATOM 675 C CA . GLY A 1 87 ? 1.641 -4.037 11.428 1.00 91.56 87 GLY A CA 1
ATOM 676 C C . GLY A 1 87 ? 3.110 -3.726 11.139 1.00 91.56 87 GLY A C 1
ATOM 677 O O . GLY A 1 87 ? 3.461 -3.101 10.139 1.00 91.56 87 GLY A O 1
ATOM 678 N N . ASP A 1 88 ? 3.971 -4.227 12.028 1.00 91.44 88 ASP A N 1
ATOM 679 C CA . ASP A 1 88 ? 5.394 -3.856 12.100 1.00 91.44 88 ASP A CA 1
ATOM 680 C C . ASP A 1 88 ? 6.216 -4.304 10.879 1.00 91.44 88 ASP A C 1
ATOM 682 O O . ASP A 1 88 ? 7.318 -3.815 10.638 1.00 91.44 88 ASP A O 1
ATOM 686 N N . HIS A 1 89 ? 5.709 -5.262 10.096 1.00 91.12 89 HIS A N 1
ATOM 687 C CA . HIS A 1 89 ? 6.450 -5.840 8.972 1.00 91.12 89 HIS A CA 1
ATOM 688 C C . HIS A 1 89 ? 6.788 -4.787 7.911 1.00 91.12 89 HIS A C 1
ATOM 690 O O . HIS A 1 89 ? 7.930 -4.724 7.442 1.00 91.12 89 HIS A O 1
ATOM 696 N N . CYS A 1 90 ? 5.794 -3.970 7.559 1.00 93.88 90 CYS A N 1
ATOM 697 C CA . CYS A 1 90 ? 5.903 -2.914 6.556 1.00 93.88 90 CYS A CA 1
ATOM 698 C C . CYS A 1 90 ? 5.804 -1.509 7.158 1.00 93.88 90 CYS A C 1
ATOM 700 O O . CYS A 1 90 ? 5.712 -0.556 6.394 1.00 93.88 90 CYS A O 1
ATOM 702 N N . ASP A 1 91 ? 5.801 -1.404 8.493 1.00 93.44 91 ASP A N 1
ATOM 703 C CA . ASP A 1 91 ? 5.632 -0.149 9.237 1.00 93.44 91 ASP A CA 1
ATOM 704 C C . ASP A 1 91 ? 4.356 0.611 8.827 1.00 93.44 91 ASP A C 1
ATOM 706 O O . ASP A 1 91 ? 4.334 1.827 8.655 1.00 93.44 91 ASP A O 1
ATOM 710 N N . VAL A 1 92 ? 3.268 -0.137 8.603 1.00 94.25 92 VAL A N 1
ATOM 711 C CA . VAL A 1 92 ? 1.962 0.425 8.230 1.00 94.25 92 VAL A CA 1
ATOM 712 C C . VAL A 1 92 ? 0.979 0.130 9.344 1.00 94.25 92 VAL A C 1
ATOM 714 O O . VAL A 1 92 ? 0.485 -0.988 9.485 1.00 94.25 92 VAL A O 1
ATOM 717 N N . HIS A 1 93 ? 0.681 1.145 10.146 1.00 93.12 93 HIS A N 1
ATOM 718 C CA . HIS A 1 93 ? -0.127 1.001 11.350 1.00 93.12 93 HIS A CA 1
ATOM 719 C C . HIS A 1 93 ? -1.483 1.683 11.217 1.00 93.12 93 HIS A C 1
ATOM 721 O O . HIS A 1 93 ? -1.620 2.719 10.571 1.00 93.12 93 HIS A O 1
ATOM 727 N N . LEU A 1 94 ? -2.486 1.097 11.873 1.00 90.81 94 LEU A N 1
ATOM 728 C CA . LEU A 1 94 ? -3.760 1.763 12.106 1.00 90.81 94 LEU A CA 1
ATOM 729 C C . LEU A 1 94 ? -3.590 2.738 13.274 1.00 90.81 94 LEU A C 1
ATOM 731 O O . LEU A 1 94 ? -3.409 2.311 14.415 1.00 90.81 94 LEU A O 1
ATOM 735 N N . ILE A 1 95 ? -3.660 4.030 12.981 1.00 88.06 95 ILE A N 1
ATOM 736 C CA . ILE A 1 95 ? -3.551 5.122 13.943 1.00 88.06 95 ILE A CA 1
ATOM 737 C C . ILE A 1 95 ? -4.962 5.641 14.244 1.00 88.06 95 ILE A C 1
ATOM 739 O O . ILE A 1 95 ? -5.811 5.755 13.360 1.00 88.06 95 ILE A O 1
ATOM 743 N N . ASP A 1 96 ? -5.245 5.908 15.519 1.00 87.06 96 ASP A N 1
ATOM 744 C CA . ASP A 1 96 ? -6.509 6.508 15.947 1.00 87.06 96 ASP A CA 1
ATOM 745 C C . ASP A 1 96 ? -6.439 8.031 15.702 1.00 87.06 96 ASP A C 1
ATOM 747 O O . ASP A 1 96 ? -5.615 8.715 16.306 1.00 87.06 96 ASP A O 1
ATOM 751 N N . LEU A 1 97 ? -7.288 8.561 14.811 1.00 79.25 97 LEU A N 1
ATOM 752 C CA . LEU A 1 97 ? -7.300 9.990 14.445 1.00 79.25 97 LEU A CA 1
ATOM 753 C C . LEU A 1 97 ? -8.231 10.818 15.339 1.00 79.25 97 LEU A C 1
ATOM 755 O O . LEU A 1 97 ? -7.914 11.952 15.661 1.00 79.25 97 LEU A O 1
ATOM 759 N N . GLU A 1 98 ? -9.379 10.258 15.727 1.00 65.62 98 GLU A N 1
ATOM 760 C CA . GLU A 1 98 ? -10.442 10.882 16.536 1.00 65.62 98 GLU A CA 1
ATOM 761 C C . GLU A 1 98 ? -11.494 9.793 16.837 1.00 65.62 98 GLU A C 1
ATOM 763 O O . GLU A 1 98 ? -11.461 8.759 16.171 1.00 65.62 98 GLU A O 1
ATOM 768 N N . PRO A 1 99 ? -12.419 9.918 17.815 1.00 70.69 99 PRO A N 1
ATOM 769 C CA . PRO A 1 99 ? -12.965 8.763 18.556 1.00 70.69 99 PRO A CA 1
ATOM 770 C C . PRO A 1 99 ? -13.579 7.641 17.702 1.00 70.69 99 PRO A C 1
ATOM 772 O O . PRO A 1 99 ? -13.587 6.482 18.115 1.00 70.69 99 PRO A O 1
ATOM 775 N N . ASN A 1 100 ? -14.061 7.968 16.502 1.00 80.00 100 ASN A N 1
ATOM 776 C CA . ASN A 1 100 ? -14.711 7.030 15.594 1.00 80.00 100 ASN A CA 1
ATOM 777 C C . ASN A 1 100 ? -13.924 6.751 14.304 1.00 80.00 100 ASN A C 1
ATOM 779 O O . ASN A 1 100 ? -14.460 6.076 13.428 1.00 80.00 100 ASN A O 1
ATOM 783 N N . TYR A 1 101 ? -12.692 7.241 14.159 1.00 80.56 101 TYR A N 1
ATOM 784 C CA . TYR A 1 101 ? -11.896 7.078 12.945 1.00 80.56 101 TYR A CA 1
ATOM 785 C C . TYR A 1 101 ? -10.520 6.484 13.216 1.00 80.56 101 TYR A C 1
ATOM 787 O O . TYR A 1 101 ? -9.845 6.819 14.189 1.00 80.56 101 TYR A O 1
ATOM 795 N N . ARG A 1 102 ? -10.104 5.616 12.297 1.00 87.50 102 ARG A N 1
ATOM 796 C CA . ARG A 1 102 ? -8.737 5.115 12.187 1.00 87.50 102 ARG A CA 1
ATOM 797 C C . ARG A 1 102 ? -8.204 5.424 10.806 1.00 87.50 102 ARG A C 1
ATOM 799 O O . ARG A 1 102 ? -8.942 5.253 9.841 1.00 87.50 102 ARG A O 1
ATOM 806 N N . ASN A 1 103 ? -6.949 5.819 10.691 1.00 91.31 103 ASN A N 1
ATOM 807 C CA . ASN A 1 103 ? -6.257 5.852 9.409 1.00 91.31 103 ASN A CA 1
ATOM 808 C C . ASN A 1 103 ? -5.123 4.840 9.374 1.00 91.31 103 ASN A C 1
ATOM 810 O O . ASN A 1 103 ? -4.563 4.473 10.398 1.00 91.31 103 ASN A O 1
ATOM 814 N N . ALA A 1 104 ? -4.778 4.416 8.171 1.00 93.31 104 ALA A N 1
ATOM 815 C CA . ALA A 1 104 ? -3.475 3.852 7.876 1.00 93.31 104 ALA A CA 1
ATOM 816 C C . ALA A 1 104 ? -2.955 4.533 6.619 1.00 93.31 104 ALA A C 1
ATOM 818 O O . ALA A 1 104 ? -3.694 4.672 5.646 1.00 93.31 104 ALA A O 1
ATOM 819 N N . GLU A 1 105 ? -1.702 4.954 6.635 1.00 92.38 105 GLU A N 1
ATOM 820 C CA . GLU A 1 105 ? -1.068 5.643 5.519 1.00 92.38 105 GLU A CA 1
ATOM 821 C C . GLU A 1 105 ? 0.332 5.094 5.290 1.00 92.38 105 GLU A C 1
ATOM 823 O O . GLU A 1 105 ? 0.976 4.586 6.207 1.00 92.38 105 GLU A O 1
ATOM 828 N N . THR A 1 106 ? 0.778 5.130 4.041 1.00 94.94 106 THR A N 1
ATOM 829 C CA . THR A 1 106 ? 2.126 4.722 3.667 1.00 94.94 106 THR A CA 1
ATOM 830 C C . THR A 1 106 ? 2.498 5.301 2.306 1.00 94.94 106 THR A C 1
ATOM 832 O O . THR A 1 106 ? 1.648 5.723 1.522 1.00 94.94 106 THR A O 1
ATOM 835 N N . THR A 1 107 ? 3.791 5.309 2.000 1.00 95.38 107 THR A N 1
ATOM 836 C CA . THR A 1 107 ? 4.293 5.672 0.675 1.00 95.38 107 THR A CA 1
ATOM 837 C C . THR A 1 107 ? 4.756 4.416 -0.033 1.00 95.38 107 THR A C 1
ATOM 839 O O . THR A 1 107 ? 5.567 3.660 0.499 1.00 95.38 107 THR A O 1
ATOM 842 N N . ILE A 1 108 ? 4.272 4.201 -1.249 1.00 95.75 108 ILE A N 1
ATOM 843 C CA . ILE A 1 108 ? 4.747 3.123 -2.110 1.00 95.75 108 ILE A CA 1
ATOM 844 C C . ILE A 1 108 ? 5.674 3.676 -3.182 1.00 95.75 108 ILE A C 1
ATOM 846 O O . ILE A 1 108 ? 5.521 4.807 -3.640 1.00 95.75 108 ILE A O 1
ATOM 850 N N . ALA A 1 109 ? 6.624 2.852 -3.592 1.00 95.50 109 ALA A N 1
ATOM 851 C CA . ALA A 1 109 ? 7.602 3.144 -4.613 1.00 95.50 109 ALA A CA 1
ATOM 852 C C . ALA A 1 109 ? 7.511 2.135 -5.754 1.00 95.50 109 ALA A C 1
ATOM 854 O O . ALA A 1 109 ? 7.218 0.957 -5.539 1.00 95.50 109 ALA A O 1
ATOM 855 N N . LEU A 1 110 ? 7.790 2.616 -6.958 1.00 95.12 110 LEU A N 1
ATOM 856 C CA . LEU A 1 110 ? 7.863 1.844 -8.185 1.00 95.12 110 LEU A CA 1
ATOM 857 C C . LEU A 1 110 ? 9.218 2.110 -8.847 1.00 95.12 110 LEU A C 1
ATOM 859 O O . LEU A 1 110 ? 9.585 3.263 -9.092 1.00 95.12 110 LEU A O 1
ATOM 863 N N . GLU A 1 111 ? 9.949 1.040 -9.144 1.00 93.50 111 GLU A N 1
ATOM 864 C CA . GLU A 1 111 ? 11.217 1.110 -9.871 1.00 93.50 111 GLU A CA 1
ATOM 865 C C . GLU A 1 111 ? 11.436 -0.133 -10.743 1.00 93.50 111 GLU A C 1
ATOM 867 O O . GLU A 1 111 ? 10.788 -1.168 -10.562 1.00 93.50 111 GLU A O 1
ATOM 872 N N . ASP A 1 112 ? 12.389 -0.041 -11.667 1.00 94.31 112 ASP A N 1
ATOM 873 C CA . ASP A 1 112 ? 12.893 -1.183 -12.423 1.00 94.31 112 ASP A CA 1
ATOM 874 C C . ASP A 1 112 ? 14.178 -1.720 -11.778 1.00 94.31 112 ASP A C 1
ATOM 876 O O . ASP A 1 112 ? 15.210 -1.052 -11.775 1.00 94.31 112 ASP A O 1
ATOM 880 N N . ASN A 1 113 ? 14.144 -2.949 -11.254 1.00 92.81 113 ASN A N 1
ATOM 881 C CA . ASN A 1 113 ? 15.326 -3.589 -10.666 1.00 92.81 113 ASN A CA 1
ATOM 882 C C . ASN A 1 113 ? 16.432 -3.891 -11.680 1.00 92.81 113 ASN A C 1
ATOM 884 O O . ASN A 1 113 ? 17.577 -4.093 -11.275 1.00 92.81 113 ASN A O 1
ATOM 888 N N . ALA A 1 114 ? 16.101 -3.961 -12.972 1.00 92.69 114 ALA A N 1
ATOM 889 C CA . ALA A 1 114 ? 17.092 -4.157 -14.020 1.00 92.69 114 ALA A CA 1
ATOM 890 C C . ALA A 1 114 ? 17.918 -2.882 -14.275 1.00 92.69 114 ALA A C 1
ATOM 892 O O . ALA A 1 114 ? 19.021 -2.972 -14.819 1.00 92.69 114 ALA A O 1
ATOM 893 N N . ASP A 1 115 ? 17.418 -1.711 -13.862 1.00 90.81 115 ASP A N 1
ATOM 894 C CA . ASP A 1 115 ? 18.128 -0.441 -13.970 1.00 90.81 115 ASP A CA 1
ATOM 895 C C . ASP A 1 115 ? 19.137 -0.276 -12.822 1.00 90.81 115 ASP A C 1
ATOM 897 O O . ASP A 1 115 ? 18.809 0.070 -11.685 1.00 90.81 115 ASP A O 1
ATOM 901 N N . ILE A 1 116 ? 20.404 -0.537 -13.142 1.00 88.38 116 ILE A N 1
ATOM 902 C CA . ILE A 1 116 ? 21.549 -0.370 -12.236 1.00 88.38 116 ILE A CA 1
ATOM 903 C C . ILE A 1 116 ? 22.202 1.014 -12.351 1.00 88.38 116 ILE A C 1
ATOM 905 O O . ILE A 1 116 ? 23.270 1.239 -11.776 1.00 88.38 116 ILE A O 1
ATOM 909 N N . THR A 1 117 ? 21.620 1.936 -13.124 1.00 89.81 117 THR A N 1
ATOM 910 C CA . THR A 1 117 ? 22.208 3.264 -13.298 1.00 89.81 117 THR A CA 1
ATOM 911 C C . THR A 1 117 ? 22.130 4.064 -11.990 1.00 89.81 117 THR A C 1
ATOM 913 O O . THR A 1 117 ? 21.137 3.992 -11.264 1.00 89.81 117 THR A O 1
ATOM 916 N N . PRO A 1 118 ? 23.149 4.882 -11.667 1.00 80.81 118 PRO A N 1
ATOM 917 C CA . PRO A 1 118 ? 23.094 5.768 -10.500 1.00 80.81 118 PRO A CA 1
ATOM 918 C C . PRO A 1 118 ? 21.952 6.794 -10.569 1.00 80.81 118 PRO A C 1
ATOM 920 O O . PRO A 1 118 ? 21.535 7.326 -9.547 1.00 80.81 118 PRO A O 1
ATOM 923 N N . SER A 1 119 ? 21.460 7.071 -11.778 1.00 81.31 119 SER A N 1
ATOM 924 C CA . SER A 1 119 ? 20.340 7.963 -12.079 1.00 81.31 119 SER A CA 1
ATOM 925 C C . SER A 1 119 ? 19.003 7.230 -12.223 1.00 81.31 119 SER A C 1
ATOM 927 O O . SER A 1 119 ? 18.078 7.789 -12.816 1.00 81.31 119 SER A O 1
ATOM 929 N N . LYS A 1 120 ? 18.895 5.982 -11.745 1.00 84.75 120 LYS A N 1
ATOM 930 C CA . LYS A 1 120 ? 17.643 5.230 -11.828 1.00 84.75 120 LYS A CA 1
ATOM 931 C C . LYS A 1 120 ? 16.506 6.028 -11.193 1.00 84.75 120 LYS A C 1
ATOM 933 O O . LYS A 1 120 ? 16.652 6.625 -10.125 1.00 84.75 120 LYS A O 1
ATOM 938 N N . THR A 1 121 ? 15.371 6.067 -11.876 1.00 82.94 121 THR A N 1
ATOM 939 C CA . THR A 1 121 ? 14.217 6.846 -11.424 1.00 82.94 121 THR A CA 1
ATOM 940 C C . THR A 1 121 ? 13.356 5.990 -10.506 1.00 82.94 121 THR A C 1
ATOM 942 O O . THR A 1 121 ? 12.853 4.949 -10.923 1.00 82.94 121 THR A O 1
ATOM 945 N N . ILE A 1 122 ? 13.173 6.441 -9.264 1.00 90.19 122 ILE A N 1
ATOM 946 C CA . ILE A 1 122 ? 12.222 5.853 -8.318 1.00 90.19 122 ILE A CA 1
ATOM 947 C C . ILE A 1 122 ? 11.005 6.766 -8.285 1.00 90.19 122 ILE A C 1
ATOM 949 O O . ILE A 1 122 ? 11.114 7.940 -7.928 1.00 90.19 122 ILE A O 1
ATOM 953 N N . ARG A 1 123 ? 9.845 6.235 -8.666 1.00 92.38 123 ARG A N 1
ATOM 954 C CA . ARG A 1 123 ? 8.578 6.962 -8.564 1.00 92.38 123 ARG A CA 1
ATOM 955 C C . ARG A 1 123 ? 7.899 6.597 -7.260 1.00 92.38 123 ARG A C 1
ATOM 957 O O . ARG A 1 123 ? 7.940 5.440 -6.859 1.00 92.38 123 ARG A O 1
ATOM 964 N N . VAL A 1 124 ? 7.259 7.569 -6.617 1.00 93.38 124 VAL A N 1
ATOM 965 C CA . VAL A 1 124 ? 6.564 7.368 -5.342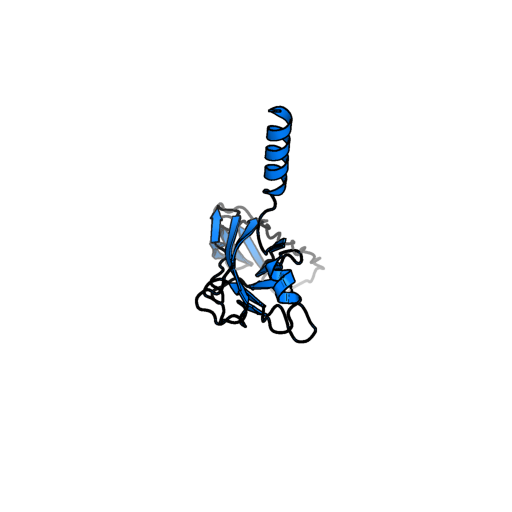 1.00 93.38 124 VAL A CA 1
ATOM 966 C C . VAL A 1 124 ? 5.124 7.861 -5.406 1.00 93.38 124 VAL A C 1
ATOM 968 O O . VAL A 1 124 ? 4.834 8.869 -6.045 1.00 93.38 124 VAL A O 1
ATOM 971 N N . ASN A 1 125 ? 4.232 7.155 -4.720 1.00 93.19 125 ASN A N 1
ATOM 972 C CA . ASN A 1 125 ? 2.842 7.544 -4.522 1.00 93.19 125 ASN A CA 1
ATOM 973 C C . ASN A 1 125 ? 2.484 7.369 -3.042 1.00 93.19 125 ASN A C 1
ATOM 975 O O . ASN A 1 125 ? 2.771 6.333 -2.443 1.00 93.19 125 ASN A O 1
ATOM 979 N N . HIS A 1 126 ? 1.844 8.378 -2.456 1.00 93.31 126 HIS A N 1
ATOM 980 C CA . HIS A 1 126 ? 1.277 8.280 -1.114 1.00 93.31 126 HIS A CA 1
ATOM 981 C C . HIS A 1 126 ? -0.098 7.611 -1.189 1.00 93.31 126 HIS A C 1
ATOM 983 O O . HIS A 1 126 ? -0.935 8.013 -1.999 1.00 93.31 126 HIS A O 1
ATOM 989 N N . VAL A 1 127 ? -0.334 6.601 -0.356 1.00 93.31 127 VAL A N 1
ATOM 990 C CA . VAL A 1 127 ? -1.606 5.877 -0.272 1.00 93.31 127 VAL A CA 1
ATOM 991 C C . VAL A 1 127 ? -2.088 5.872 1.171 1.00 93.31 127 VAL A C 1
ATOM 993 O O . VAL A 1 127 ? -1.298 5.746 2.104 1.00 93.31 127 VAL A O 1
ATOM 996 N N . PHE A 1 128 ? -3.393 6.015 1.368 1.00 92.31 128 PHE A N 1
ATOM 997 C CA . PHE A 1 128 ? -3.983 6.013 2.699 1.00 92.31 128 PHE A CA 1
ATOM 998 C C . PHE A 1 128 ? -5.384 5.409 2.682 1.00 92.31 128 PHE A C 1
ATOM 1000 O O . PHE A 1 128 ? -6.079 5.416 1.667 1.00 92.31 128 PHE A O 1
ATOM 1007 N N . CYS A 1 129 ? -5.788 4.906 3.839 1.00 89.19 129 CYS A N 1
ATOM 1008 C CA . CYS A 1 129 ? -7.093 4.345 4.125 1.00 89.19 129 CYS A CA 1
ATOM 1009 C C . CYS A 1 129 ? -7.672 5.034 5.356 1.00 89.19 129 CYS A C 1
ATOM 1011 O O . CYS A 1 129 ? -6.969 5.223 6.348 1.00 89.19 129 CYS A O 1
ATOM 1013 N N . LEU A 1 130 ? -8.962 5.365 5.305 1.00 87.50 130 LEU A N 1
ATOM 1014 C CA . LEU A 1 130 ? -9.718 5.908 6.430 1.00 87.50 130 LEU A CA 1
ATOM 1015 C C . LEU A 1 130 ? -10.851 4.942 6.790 1.00 87.50 130 LEU A C 1
ATOM 1017 O O . LEU A 1 130 ? -11.665 4.576 5.945 1.00 87.50 130 LEU A O 1
ATOM 1021 N N . TYR A 1 131 ? -10.912 4.552 8.056 1.00 82.75 131 TYR A N 1
ATOM 1022 C CA . TYR A 1 131 ? -11.856 3.591 8.607 1.00 82.75 131 TYR A CA 1
ATOM 1023 C C . TYR A 1 131 ? -12.791 4.257 9.599 1.00 82.75 131 TYR A C 1
ATOM 1025 O O . TYR A 1 131 ? -12.346 4.955 10.508 1.00 82.75 131 TYR A O 1
ATOM 1033 N N . THR A 1 132 ? -14.079 3.950 9.498 1.00 79.75 132 THR A N 1
ATOM 1034 C CA . THR A 1 132 ? -15.065 4.260 10.537 1.00 79.75 132 THR A CA 1
ATOM 1035 C C . THR A 1 132 ? -15.123 3.125 11.561 1.00 79.75 132 THR A C 1
ATOM 1037 O O . THR A 1 132 ? -15.459 1.991 11.212 1.00 79.75 132 THR A O 1
ATOM 1040 N N . ARG A 1 133 ? -14.870 3.410 12.841 1.00 68.62 133 ARG A N 1
ATOM 1041 C CA . ARG A 1 133 ? -15.179 2.504 13.955 1.00 68.62 133 ARG A CA 1
ATOM 1042 C C . ARG A 1 133 ? -16.698 2.454 14.139 1.00 68.62 133 ARG A C 1
ATOM 1044 O O . ARG A 1 133 ? -17.305 3.395 14.641 1.00 68.62 133 ARG A O 1
ATOM 1051 N N . SER A 1 134 ? -17.325 1.352 13.732 1.00 57.97 134 SER A N 1
ATOM 1052 C CA . SER A 1 134 ? -18.724 1.082 14.077 1.00 57.97 134 SER A CA 1
ATOM 1053 C C . SER A 1 134 ? -18.790 0.490 15.485 1.00 57.97 134 SER A C 1
ATOM 1055 O O . SER A 1 134 ? -18.279 -0.602 15.730 1.00 57.97 134 SER A O 1
ATOM 1057 N N . VAL A 1 135 ? -19.411 1.210 16.421 1.00 54.12 135 VAL A N 1
ATOM 1058 C CA . VAL A 1 135 ? -19.701 0.714 17.774 1.00 54.12 135 VAL A CA 1
ATOM 1059 C C . VAL A 1 135 ? -20.855 -0.288 17.676 1.00 54.12 135 VAL A C 1
ATOM 1061 O O . VAL A 1 135 ? -22.026 0.077 17.794 1.00 54.12 135 VAL A O 1
ATOM 1064 N N . GLN A 1 136 ? -20.550 -1.558 17.409 1.00 48.75 136 GLN A N 1
ATOM 1065 C CA . GLN A 1 136 ? -21.555 -2.616 17.480 1.00 48.75 136 GLN A CA 1
ATOM 1066 C C . GLN A 1 136 ? -21.867 -2.892 18.953 1.00 48.75 136 GLN A C 1
ATOM 1068 O O . GLN A 1 136 ? -21.040 -3.399 19.705 1.00 48.75 136 GLN A O 1
ATOM 1073 N N . THR A 1 137 ? -23.071 -2.520 19.382 1.00 44.53 137 THR A N 1
ATOM 1074 C CA . THR A 1 137 ? -23.590 -2.902 20.696 1.00 44.53 137 THR A CA 1
ATOM 1075 C C . THR A 1 137 ? -23.793 -4.414 20.710 1.00 44.53 137 THR A C 1
ATOM 1077 O O . THR A 1 137 ? -24.587 -4.945 19.933 1.00 44.53 137 THR A O 1
ATOM 1080 N N . ILE A 1 138 ? -23.070 -5.121 21.581 1.00 47.75 138 ILE A N 1
ATOM 1081 C CA . ILE A 1 138 ? -23.293 -6.550 21.806 1.00 47.75 138 ILE A CA 1
ATOM 1082 C C . ILE A 1 138 ? -24.675 -6.678 22.456 1.00 47.75 138 ILE A C 1
ATOM 1084 O O . ILE A 1 138 ? -24.859 -6.377 23.635 1.00 47.75 138 ILE A O 1
ATOM 1088 N N . ARG A 1 139 ? -25.680 -7.068 21.666 1.00 44.22 139 ARG A N 1
ATOM 1089 C CA . ARG A 1 139 ? -26.980 -7.486 22.191 1.00 44.22 139 ARG A CA 1
ATOM 1090 C C . ARG A 1 139 ? -26.827 -8.909 22.704 1.00 44.22 139 ARG A C 1
ATOM 1092 O O . ARG A 1 139 ? -26.699 -9.839 21.912 1.00 44.22 139 ARG A O 1
ATOM 1099 N N . PHE A 1 140 ? -26.840 -9.077 24.020 1.00 46.19 140 PHE A N 1
ATOM 1100 C CA . PHE A 1 140 ? -26.999 -10.397 24.613 1.00 46.19 140 PHE A CA 1
ATOM 1101 C C . PHE A 1 140 ? -28.415 -10.876 24.281 1.00 46.19 140 PHE A C 1
ATOM 1103 O O . PHE A 1 140 ? -29.393 -10.255 24.692 1.00 46.19 140 PHE A O 1
ATOM 1110 N N . ASN A 1 141 ? -28.536 -11.931 23.474 1.00 44.72 141 ASN A N 1
ATOM 1111 C CA . ASN A 1 141 ? -29.818 -12.603 23.309 1.00 44.72 141 ASN A CA 1
ATOM 1112 C C . ASN A 1 141 ? -30.148 -13.285 24.637 1.00 44.72 141 ASN A C 1
ATOM 1114 O O . ASN A 1 141 ? -29.394 -14.148 25.090 1.00 44.72 141 ASN A O 1
ATOM 1118 N N . ASP A 1 142 ? -31.259 -12.878 25.247 1.00 44.38 142 ASP A N 1
ATOM 1119 C CA . ASP A 1 142 ? -31.818 -13.520 26.429 1.00 44.38 142 ASP A CA 1
ATOM 1120 C C . ASP A 1 142 ? -31.955 -15.029 26.161 1.00 44.38 142 ASP A C 1
ATOM 1122 O O . ASP A 1 142 ? -32.716 -15.456 25.289 1.00 44.38 142 ASP A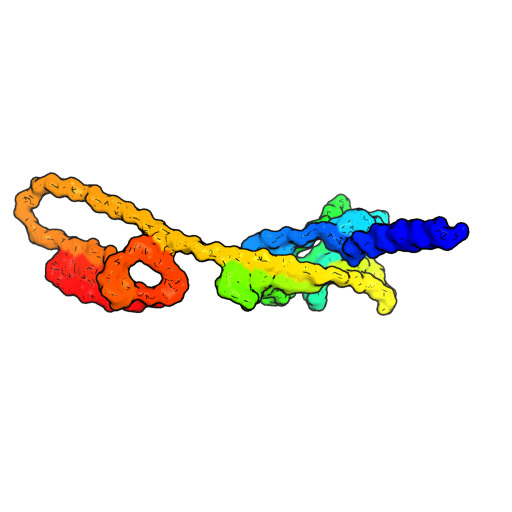 O 1
ATOM 1126 N N . ILE A 1 143 ? -31.213 -15.855 26.905 1.00 45.38 143 ILE A N 1
ATOM 1127 C CA . ILE A 1 143 ? -31.499 -17.288 26.992 1.00 45.38 143 ILE A CA 1
ATOM 1128 C C . ILE A 1 143 ? -32.848 -17.380 27.705 1.00 45.38 143 ILE A C 1
ATOM 1130 O O . ILE A 1 143 ? -32.937 -17.189 28.917 1.00 45.38 143 ILE A O 1
ATOM 1134 N N . SER A 1 144 ? -33.913 -17.597 26.934 1.00 42.12 144 SER A N 1
ATOM 1135 C CA . SER A 1 144 ? -35.278 -17.703 27.439 1.00 42.12 144 SER A CA 1
ATOM 1136 C C . SER A 1 144 ? -35.350 -18.736 28.563 1.00 42.12 144 SER A C 1
ATOM 1138 O O . SER A 1 144 ? -35.024 -19.910 28.366 1.00 42.12 144 SER A O 1
ATOM 1140 N N . SER A 1 145 ? -35.815 -18.305 29.731 1.00 54.75 145 SER A N 1
ATOM 1141 C CA . SER A 1 145 ? -36.139 -19.131 30.891 1.00 54.75 145 SER A CA 1
ATOM 1142 C C . SER A 1 145 ? -37.376 -19.999 30.625 1.00 54.75 145 SER A C 1
ATOM 1144 O O . SER A 1 145 ? -38.456 -19.769 31.157 1.00 54.75 145 SER A O 1
ATOM 1146 N N . GLY A 1 146 ? -37.225 -21.022 29.789 1.00 45.81 146 GLY A N 1
ATOM 1147 C CA . GLY A 1 146 ? -38.224 -22.068 29.591 1.00 45.81 146 GLY A CA 1
ATOM 1148 C C . GLY A 1 146 ? -37.893 -23.304 30.421 1.00 45.81 146 GLY A C 1
ATOM 1149 O O . GLY A 1 146 ? -37.380 -24.279 29.882 1.00 45.81 146 GLY A O 1
ATOM 1150 N N . HIS A 1 147 ? -38.167 -23.285 31.728 1.00 41.62 147 HIS A N 1
ATOM 1151 C CA . HIS A 1 147 ? -38.298 -24.528 32.494 1.00 41.62 147 HIS A CA 1
ATOM 1152 C C . HIS A 1 147 ? -39.665 -24.539 33.170 1.00 41.62 147 HIS A C 1
ATOM 1154 O O . HIS A 1 147 ? -39.873 -23.925 34.216 1.00 41.62 147 HIS A O 1
ATOM 1160 N N . GLU A 1 148 ? -40.615 -25.198 32.513 1.00 43.56 148 GLU A N 1
ATOM 1161 C CA . GLU A 1 148 ? -41.921 -25.510 33.073 1.00 43.56 148 GLU A CA 1
ATOM 1162 C C . GLU A 1 148 ? -41.715 -26.514 34.216 1.00 43.56 148 GLU A C 1
ATOM 1164 O O . GLU A 1 148 ? -41.247 -27.637 34.020 1.00 43.56 148 GLU A O 1
ATOM 1169 N N . VAL A 1 149 ? -41.976 -26.068 35.445 1.00 47.84 149 VAL A N 1
ATOM 1170 C CA . VAL A 1 149 ? -41.815 -26.875 36.655 1.00 47.84 149 VAL A CA 1
ATOM 1171 C C . VAL A 1 149 ? -43.001 -27.830 36.753 1.00 47.84 149 VAL A C 1
ATOM 1173 O O . VAL A 1 149 ? -44.027 -27.503 37.345 1.00 47.84 149 VAL A O 1
ATOM 1176 N N . VAL A 1 150 ? -42.864 -29.030 36.190 1.00 46.84 150 VAL A N 1
ATOM 1177 C CA . VAL A 1 150 ? -43.737 -30.150 36.556 1.00 46.84 150 VAL A CA 1
ATOM 1178 C C . VAL A 1 150 ? -43.350 -30.575 37.970 1.00 46.84 150 VAL A C 1
ATOM 1180 O O . VAL A 1 150 ? -42.205 -30.943 38.242 1.00 46.84 150 VAL A O 1
ATOM 1183 N N . ALA A 1 151 ? -44.302 -30.432 38.889 1.00 50.88 151 ALA A N 1
ATOM 1184 C CA . ALA A 1 151 ? -44.132 -30.651 40.316 1.00 50.88 151 ALA A CA 1
ATOM 1185 C C . ALA A 1 151 ? -43.479 -32.010 40.625 1.00 50.88 151 ALA A C 1
ATOM 1187 O O . ALA A 1 151 ? -43.999 -33.059 40.253 1.00 50.88 151 ALA A O 1
ATOM 1188 N N . SER A 1 152 ? -42.375 -31.986 41.375 1.00 41.59 152 SER A N 1
ATOM 1189 C CA . SER A 1 152 ? -41.821 -33.168 42.036 1.00 41.59 152 SER A CA 1
ATOM 1190 C C . SER A 1 152 ? -41.728 -32.891 43.529 1.00 41.59 152 SER A C 1
ATOM 1192 O O . SER A 1 152 ? -40.946 -32.062 43.993 1.00 41.59 152 SER A O 1
ATOM 1194 N N . THR A 1 153 ? -42.570 -33.596 44.271 1.00 49.66 153 THR A N 1
ATOM 1195 C CA . THR A 1 153 ? -42.611 -33.680 45.728 1.00 49.66 153 THR A CA 1
ATOM 1196 C C . THR A 1 153 ? -41.275 -34.156 46.303 1.00 49.66 153 THR A C 1
ATOM 1198 O O . THR A 1 153 ? -40.783 -35.208 45.908 1.00 49.66 153 THR A O 1
ATOM 1201 N N . GLY A 1 154 ? -40.740 -33.414 47.278 1.00 50.59 154 GLY A N 1
ATOM 1202 C CA . GLY A 1 154 ? -39.757 -33.901 48.253 1.00 50.59 154 GLY A CA 1
ATOM 1203 C C . GLY A 1 154 ? -38.325 -34.101 47.743 1.00 50.59 154 GLY A C 1
ATOM 1204 O O . GLY A 1 154 ? -37.949 -35.182 47.309 1.00 50.59 154 GLY A O 1
ATOM 1205 N N . GLY A 1 155 ? -37.479 -33.084 47.909 1.00 43.25 155 GLY A N 1
ATOM 1206 C CA . GLY A 1 155 ? -36.026 -33.187 47.754 1.00 43.25 155 GLY A CA 1
ATOM 1207 C C . GLY A 1 155 ? -35.356 -31.860 48.106 1.00 43.25 155 GLY A C 1
ATOM 1208 O O . GLY A 1 155 ? -35.958 -30.810 47.893 1.00 43.25 155 GLY A O 1
ATOM 1209 N N . LYS A 1 156 ? -34.146 -31.900 48.688 1.00 52.34 156 LYS A N 1
ATOM 1210 C CA . LYS A 1 156 ? -33.354 -30.709 49.065 1.00 52.34 156 LYS A CA 1
ATOM 1211 C C . LYS A 1 156 ? -33.400 -29.635 47.958 1.00 52.34 156 LYS A C 1
ATOM 1213 O O . LYS A 1 156 ? -33.297 -30.008 46.786 1.00 52.34 156 LYS A O 1
ATOM 1218 N N . PRO A 1 157 ? -33.525 -28.337 48.301 1.00 54.09 157 PRO A N 1
ATOM 1219 C CA . PRO A 1 157 ? -33.599 -27.274 47.303 1.00 54.09 157 PRO A CA 1
ATOM 1220 C C . PRO A 1 157 ? -32.372 -27.340 46.389 1.00 54.09 157 PRO A C 1
ATOM 1222 O O . PRO A 1 157 ? -31.236 -27.333 46.865 1.00 54.09 157 PRO A O 1
ATOM 1225 N N . LYS A 1 158 ? -32.600 -27.458 45.074 1.00 54.22 158 LYS A N 1
ATOM 1226 C CA . LYS A 1 158 ? -31.520 -27.356 44.088 1.00 54.22 158 LYS A CA 1
ATOM 1227 C C . LYS A 1 158 ? -31.000 -25.914 44.114 1.00 54.22 158 LYS A C 1
ATOM 1229 O O . LYS A 1 158 ? -31.821 -25.005 43.974 1.00 54.22 158 LYS A O 1
ATOM 1234 N N . PRO A 1 159 ? -29.687 -25.689 44.280 1.00 57.84 159 PRO A N 1
ATOM 1235 C CA . PRO A 1 159 ? -29.134 -24.344 44.254 1.00 57.84 159 PRO A CA 1
ATOM 1236 C C . PRO A 1 159 ? -29.385 -23.715 42.882 1.00 57.84 159 PRO A C 1
ATOM 1238 O O . PRO A 1 159 ? -29.142 -24.342 41.847 1.00 57.84 159 PRO A O 1
ATOM 1241 N N . LYS A 1 160 ? -29.904 -22.485 42.880 1.00 58.72 160 LYS A N 1
ATOM 1242 C CA . LYS A 1 160 ? -30.141 -21.700 41.665 1.00 58.72 160 LYS A CA 1
ATOM 1243 C C . LYS A 1 160 ? -28.997 -20.706 41.513 1.00 58.72 160 LYS A C 1
ATOM 1245 O O . LYS A 1 160 ? -28.752 -19.929 42.433 1.00 58.72 160 LYS A O 1
ATOM 1250 N N . VAL A 1 161 ? -28.306 -20.761 40.377 1.00 62.69 161 VAL A N 1
ATOM 1251 C CA . VAL A 1 161 ? -27.261 -19.800 40.003 1.00 62.69 161 VAL A CA 1
ATOM 1252 C C . VAL A 1 161 ? -27.895 -18.795 39.049 1.00 62.69 161 VAL A C 1
ATOM 1254 O O . VAL A 1 161 ? -28.383 -19.185 37.988 1.00 62.69 161 VAL A O 1
ATOM 1257 N N . GLU A 1 162 ? -27.895 -17.518 39.415 1.00 62.69 162 GLU A N 1
ATOM 1258 C CA . GLU A 1 162 ? -28.305 -16.427 38.529 1.00 62.69 162 GLU A CA 1
ATOM 1259 C C . GLU A 1 162 ? -27.114 -15.509 38.248 1.00 62.69 162 GLU A C 1
ATOM 1261 O O . GLU A 1 162 ? -26.380 -15.125 39.159 1.00 62.69 162 GLU A O 1
ATOM 1266 N N . MET A 1 163 ? -26.919 -15.175 36.972 1.00 65.19 163 MET A N 1
ATOM 1267 C CA . MET A 1 163 ? -25.891 -14.246 36.502 1.00 65.19 163 MET A CA 1
ATOM 1268 C C . MET A 1 163 ? -26.575 -12.945 36.080 1.00 65.19 163 MET A C 1
ATOM 1270 O O . MET A 1 163 ? -27.432 -12.964 35.196 1.00 65.19 163 MET A O 1
ATOM 1274 N N . ILE A 1 164 ? -26.224 -11.824 36.714 1.00 72.88 164 ILE A N 1
ATOM 1275 C CA . ILE A 1 164 ? -26.878 -10.527 36.489 1.00 72.88 164 ILE A CA 1
ATOM 1276 C C . ILE A 1 164 ? -25.819 -9.456 36.228 1.00 72.88 164 ILE A C 1
ATOM 1278 O O . ILE A 1 164 ? -24.892 -9.284 37.017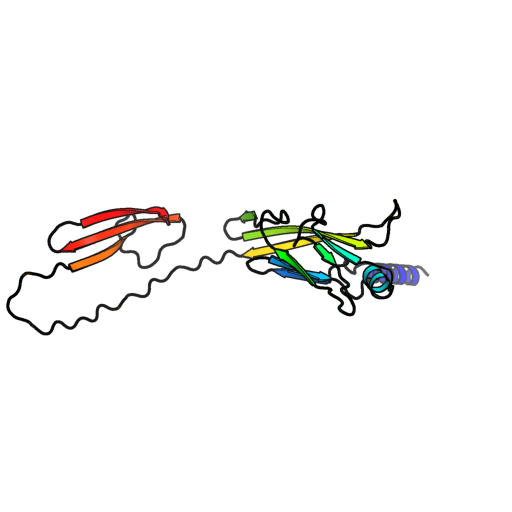 1.00 72.88 164 ILE A O 1
ATOM 1282 N N . PHE A 1 165 ? -25.995 -8.691 35.151 1.00 72.06 165 PHE A N 1
ATOM 1283 C CA . PHE A 1 165 ? -25.194 -7.503 34.858 1.00 72.06 165 PHE A CA 1
ATOM 1284 C C . PHE A 1 165 ? -25.955 -6.241 35.276 1.00 72.06 165 PHE A C 1
ATOM 1286 O O . PHE A 1 165 ? -27.129 -6.065 34.935 1.00 72.06 165 PHE A O 1
ATOM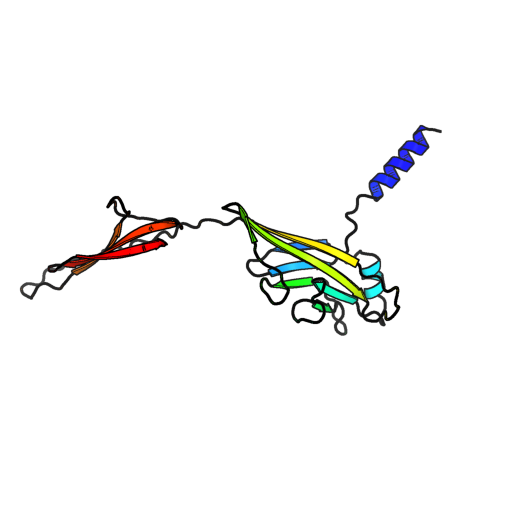 1293 N N . ARG A 1 166 ? -25.295 -5.349 36.016 1.00 75.94 166 ARG A N 1
ATOM 1294 C CA . ARG A 1 166 ? -25.848 -4.062 36.457 1.00 75.94 166 ARG A CA 1
ATOM 1295 C C . ARG A 1 166 ? -24.879 -2.921 36.168 1.00 75.94 166 ARG A C 1
ATOM 1297 O O . ARG A 1 166 ? -23.672 -3.119 36.099 1.00 75.94 166 ARG A O 1
ATOM 1304 N N . SER A 1 167 ? -25.418 -1.721 36.002 1.00 71.88 167 SER A N 1
ATOM 1305 C CA . SER A 1 167 ? -24.639 -0.481 35.989 1.00 71.88 167 SER A CA 1
ATOM 1306 C C . SER A 1 167 ? -24.129 -0.177 37.401 1.00 71.88 167 SER A C 1
ATOM 1308 O O . SER A 1 167 ? -24.695 -0.684 38.371 1.00 71.88 167 SER A O 1
ATOM 1310 N N . ILE A 1 168 ? -23.130 0.702 37.526 1.00 74.81 168 ILE A N 1
ATOM 1311 C CA . ILE A 1 168 ? -22.692 1.275 38.812 1.00 74.81 168 ILE A CA 1
ATOM 1312 C C . ILE A 1 168 ? -23.846 1.883 39.627 1.00 74.81 168 ILE A C 1
ATOM 1314 O O . ILE A 1 168 ? -23.805 1.874 40.854 1.00 74.81 168 ILE A O 1
ATOM 1318 N N . ASP A 1 169 ? -24.914 2.324 38.957 1.00 76.00 169 ASP A N 1
ATOM 1319 C CA . ASP A 1 169 ? -26.124 2.862 39.588 1.00 76.00 169 ASP A CA 1
ATOM 1320 C C . ASP A 1 169 ? -27.120 1.765 40.026 1.00 76.00 169 ASP A C 1
ATOM 1322 O O . ASP A 1 169 ? -28.264 2.045 40.389 1.00 76.00 169 ASP A O 1
ATOM 1326 N N . GLY A 1 170 ? -26.738 0.487 39.928 1.00 69.06 170 GLY A N 1
ATOM 1327 C CA . GLY A 1 170 ? -27.530 -0.671 40.353 1.00 69.06 170 GLY A CA 1
ATOM 1328 C C . GLY A 1 170 ? -28.666 -1.082 39.407 1.00 69.06 170 GLY A C 1
ATOM 1329 O O . GLY A 1 170 ? -29.376 -2.054 39.693 1.00 69.06 170 GLY A O 1
ATOM 1330 N N . ARG A 1 171 ? -28.843 -0.383 38.276 1.00 74.56 171 ARG A N 1
ATOM 1331 C CA . ARG A 1 171 ? -29.856 -0.705 37.254 1.00 74.56 171 ARG A CA 1
ATOM 1332 C C . ARG A 1 171 ? -29.440 -1.936 36.442 1.00 74.56 171 ARG A C 1
ATOM 1334 O O . ARG A 1 171 ? -28.279 -2.001 36.038 1.00 74.56 171 ARG A O 1
ATOM 1341 N N . PRO A 1 172 ? -30.351 -2.885 36.159 1.00 69.25 172 PRO A N 1
ATOM 1342 C CA . PRO A 1 172 ? -30.044 -4.026 35.302 1.00 69.25 172 PRO A CA 1
ATOM 1343 C C . PRO A 1 172 ? -29.684 -3.550 33.892 1.00 69.25 172 PRO A C 1
ATOM 1345 O O . PRO A 1 172 ? -30.384 -2.717 33.310 1.00 69.25 172 PRO A O 1
ATOM 1348 N N . LEU A 1 173 ? -28.590 -4.079 33.349 1.00 65.62 173 LEU A N 1
ATOM 1349 C CA . LEU A 1 173 ? -28.107 -3.741 32.015 1.00 65.62 173 LEU A CA 1
ATOM 1350 C C . LEU A 1 173 ? -28.552 -4.800 31.010 1.00 65.62 173 LEU A C 1
ATOM 1352 O O . LEU A 1 173 ? -28.275 -5.983 31.178 1.00 65.62 173 LEU A O 1
ATOM 1356 N N . ARG A 1 174 ? -29.220 -4.356 29.941 1.00 63.19 174 ARG A N 1
ATOM 1357 C CA . ARG A 1 174 ? -29.518 -5.185 28.757 1.00 63.19 174 ARG A CA 1
ATOM 1358 C C . ARG A 1 174 ? -28.456 -5.049 27.658 1.00 63.19 174 ARG A C 1
ATOM 1360 O O . ARG A 1 174 ? -28.386 -5.884 26.765 1.00 63.19 174 ARG A O 1
ATOM 1367 N N . ALA A 1 175 ? -27.664 -3.980 27.707 1.00 60.03 175 ALA A N 1
ATOM 1368 C CA . ALA A 1 175 ? -26.560 -3.689 26.798 1.00 60.03 175 ALA A CA 1
ATOM 1369 C C . ALA A 1 175 ? -25.567 -2.743 27.496 1.00 60.03 175 ALA A C 1
ATOM 1371 O O . ALA A 1 175 ? -25.979 -1.970 28.363 1.00 60.03 175 ALA A O 1
ATOM 1372 N N . ALA A 1 176 ? -24.297 -2.794 27.093 1.00 62.56 176 ALA A N 1
ATOM 1373 C CA . ALA A 1 176 ? -23.223 -1.915 27.560 1.00 62.56 176 ALA A CA 1
ATOM 1374 C C . ALA A 1 176 ? -22.385 -1.426 26.366 1.00 62.56 176 ALA A C 1
ATOM 1376 O O . ALA A 1 176 ? -22.355 -2.079 25.316 1.00 62.56 176 ALA A O 1
ATOM 1377 N N . LYS A 1 177 ? -21.745 -0.266 26.510 1.00 60.16 177 LYS A N 1
ATOM 1378 C CA . LYS A 1 177 ? -20.785 0.295 25.552 1.00 60.16 177 LYS A CA 1
ATOM 1379 C C . LYS A 1 177 ? -19.357 0.119 26.074 1.00 60.16 177 LYS A C 1
ATOM 1381 O O . LYS A 1 177 ? -19.144 -0.063 27.265 1.00 60.16 177 LYS A O 1
ATOM 1386 N N . PHE A 1 178 ? -18.386 0.185 25.167 1.00 54.09 178 PHE A N 1
ATOM 1387 C CA . PHE A 1 178 ? -16.967 0.179 25.527 1.00 54.09 178 PHE A CA 1
ATOM 1388 C C . PHE A 1 178 ? -16.637 1.434 26.351 1.00 54.09 178 PHE A C 1
ATOM 1390 O O . PHE A 1 178 ? -17.023 2.537 25.950 1.00 54.09 178 PHE A O 1
ATOM 1397 N N . GLY A 1 179 ? -15.967 1.261 27.488 1.00 63.22 179 GLY A N 1
ATOM 1398 C CA . GLY A 1 179 ? -15.742 2.287 28.509 1.00 63.22 179 GLY A CA 1
ATOM 1399 C C . GLY A 1 179 ? -16.810 2.350 29.610 1.00 63.22 179 GLY A C 1
ATOM 1400 O O . GLY A 1 179 ? -16.646 3.116 30.561 1.00 63.22 179 GLY A O 1
ATOM 1401 N N . ASP A 1 180 ? -17.892 1.564 29.526 1.00 65.88 180 ASP A N 1
ATOM 1402 C CA . ASP A 1 180 ? -18.847 1.445 30.631 1.00 65.88 180 ASP A CA 1
ATOM 1403 C C . ASP A 1 180 ? -18.279 0.515 31.717 1.00 65.88 180 ASP A C 1
ATOM 1405 O O . ASP A 1 180 ? -17.904 -0.632 31.462 1.00 65.88 180 ASP A O 1
ATOM 1409 N N . ILE A 1 181 ? -18.290 0.976 32.968 1.00 69.69 181 ILE A N 1
ATOM 1410 C CA . ILE A 1 181 ? -18.002 0.120 34.123 1.00 69.69 181 ILE A CA 1
ATOM 1411 C C . ILE A 1 181 ? -19.267 -0.670 34.457 1.00 69.69 181 ILE A C 1
ATOM 1413 O O . ILE A 1 181 ? -20.312 -0.088 34.774 1.00 69.69 181 ILE A O 1
ATOM 1417 N N . VAL A 1 182 ? -19.169 -2.000 34.430 1.00 77.06 182 VAL A N 1
ATOM 1418 C CA . VAL A 1 182 ? -20.285 -2.895 34.751 1.00 77.06 182 VAL A CA 1
ATOM 1419 C C . VAL A 1 182 ? -20.015 -3.688 36.023 1.00 77.06 182 VAL A C 1
ATOM 1421 O O . VAL A 1 182 ? -18.891 -4.075 36.351 1.00 77.06 182 VAL A O 1
ATOM 1424 N N . GLU A 1 183 ? -21.086 -3.959 36.754 1.00 72.38 183 GLU A N 1
ATOM 1425 C CA . GLU A 1 183 ? -21.069 -4.799 37.938 1.00 72.38 183 GLU A CA 1
ATOM 1426 C C . GLU A 1 183 ? -21.699 -6.149 37.601 1.00 72.38 183 GLU A C 1
ATOM 1428 O O . GLU A 1 183 ? -22.850 -6.234 37.164 1.00 72.38 183 GLU A O 1
ATOM 1433 N N . PHE A 1 184 ? -20.926 -7.211 37.799 1.00 71.25 184 PHE A N 1
ATOM 1434 C CA . PHE A 1 184 ? -21.348 -8.583 37.585 1.00 71.25 184 PHE A CA 1
ATOM 1435 C C . PHE A 1 184 ? -21.685 -9.234 38.925 1.00 71.25 184 PHE A C 1
ATOM 1437 O O . PHE A 1 184 ? -20.883 -9.227 39.863 1.00 71.25 184 PHE A O 1
ATOM 1444 N N . TYR A 1 185 ? -22.883 -9.802 39.002 1.00 65.44 185 TYR A N 1
ATOM 1445 C CA . TYR A 1 185 ? -23.399 -10.471 40.184 1.00 65.44 185 TYR A CA 1
ATOM 1446 C C . TYR A 1 185 ? -23.637 -11.944 39.877 1.00 65.44 185 TYR A C 1
ATOM 1448 O O . TYR A 1 185 ? -24.366 -12.276 38.940 1.00 65.44 185 TYR A O 1
ATOM 1456 N N . VAL A 1 186 ? -23.052 -12.812 40.702 1.00 66.88 186 VAL A N 1
ATOM 1457 C CA . VAL A 1 186 ? -23.428 -14.226 40.778 1.00 66.88 186 VAL A CA 1
ATOM 1458 C C . VAL A 1 186 ? -24.221 -14.408 42.059 1.00 66.88 186 VAL A C 1
ATOM 1460 O O . VAL A 1 186 ? -23.662 -14.320 43.153 1.00 66.88 186 VAL A O 1
ATOM 1463 N N . ALA A 1 187 ? -25.524 -14.633 41.925 1.00 64.31 187 ALA A N 1
ATOM 1464 C CA . ALA A 1 187 ? -26.387 -14.950 43.051 1.00 64.31 187 ALA A CA 1
ATOM 1465 C C . ALA A 1 187 ? -26.549 -16.469 43.147 1.00 64.31 187 ALA A C 1
ATOM 1467 O O . ALA A 1 187 ? -26.979 -17.122 42.191 1.00 64.31 187 ALA A O 1
ATOM 1468 N N . LEU A 1 188 ? -26.202 -17.024 44.307 1.00 55.34 188 LEU A N 1
ATOM 1469 C CA . LEU A 1 188 ? -26.492 -18.403 44.670 1.00 55.34 188 LEU A CA 1
ATOM 1470 C C . LEU A 1 188 ? -27.650 -18.385 45.661 1.00 55.34 188 LEU A C 1
ATOM 1472 O O . LEU A 1 188 ? -27.516 -17.907 46.780 1.00 55.34 188 LEU A O 1
ATOM 1476 N N . SER A 1 189 ? -28.809 -18.902 45.263 1.00 56.91 189 SER A N 1
ATOM 1477 C CA . SER A 1 189 ? -29.897 -19.118 46.219 1.00 56.91 189 SER A CA 1
ATOM 1478 C C . SER A 1 189 ? -29.724 -20.508 46.852 1.00 56.91 189 SER A C 1
ATOM 1480 O O . SER A 1 189 ? -29.654 -21.483 46.092 1.00 56.91 189 SER A O 1
ATOM 1482 N N . PRO A 1 190 ? -29.625 -20.643 48.193 1.00 49.06 190 PRO A N 1
ATOM 1483 C CA . PRO A 1 190 ? -30.008 -19.664 49.217 1.00 49.06 190 PRO A CA 1
ATOM 1484 C C . PRO A 1 190 ? -28.859 -18.852 49.853 1.00 49.06 190 PRO A C 1
ATOM 1486 O O . PRO A 1 190 ? -29.153 -17.970 50.655 1.00 49.06 190 PRO A O 1
ATOM 1489 N N . ASP A 1 191 ? -27.592 -19.107 49.513 1.00 46.53 191 ASP A N 1
ATOM 1490 C CA . ASP A 1 191 ? -26.441 -18.500 50.192 1.00 46.53 191 ASP A CA 1
ATOM 1491 C C . ASP A 1 191 ? -25.599 -17.583 49.294 1.00 46.53 191 ASP A C 1
ATOM 1493 O O . ASP A 1 191 ? -24.785 -18.034 48.490 1.00 46.53 191 ASP A O 1
ATOM 1497 N N . SER A 1 192 ? -25.695 -16.285 49.599 1.00 53.94 192 SER A N 1
ATOM 1498 C CA . SER A 1 192 ? -24.769 -15.189 49.269 1.00 53.94 192 SER A CA 1
ATOM 1499 C C . SER A 1 192 ? -24.612 -14.779 47.793 1.00 53.94 192 SER A C 1
ATOM 1501 O O . SER A 1 192 ? -24.588 -15.584 46.864 1.00 53.94 192 SER A O 1
ATOM 1503 N N . GLU A 1 193 ? -24.481 -13.464 47.591 1.00 53.75 193 GLU A N 1
ATOM 1504 C CA . GLU A 1 193 ? -24.168 -12.845 46.302 1.00 53.75 193 GLU A CA 1
ATOM 1505 C C . GLU A 1 193 ? -22.672 -12.514 46.241 1.00 53.75 193 GLU A C 1
ATOM 1507 O O . GLU A 1 193 ? -22.150 -11.798 47.100 1.00 53.75 193 GLU A O 1
ATOM 1512 N N . LEU A 1 194 ? -21.980 -13.005 45.210 1.00 50.59 194 LEU A N 1
ATOM 1513 C CA . LEU A 1 194 ? -20.604 -12.611 44.915 1.00 50.59 194 LEU A CA 1
ATOM 1514 C C . LEU A 1 194 ? -20.623 -11.477 43.884 1.00 50.59 194 LEU A C 1
ATOM 1516 O O . LEU A 1 194 ? -21.118 -11.648 42.767 1.00 50.59 194 LEU A O 1
ATOM 1520 N N . LYS A 1 195 ? -20.069 -10.321 44.263 1.00 54.75 195 LYS A N 1
ATOM 1521 C CA . LYS A 1 195 ? -19.960 -9.139 43.403 1.00 54.75 195 LYS A CA 1
ATOM 1522 C C . LYS A 1 195 ? -18.562 -9.044 42.807 1.00 54.75 195 LYS A C 1
ATOM 1524 O O . LYS A 1 195 ? -17.582 -8.972 43.546 1.00 54.75 195 LYS A O 1
ATOM 1529 N N . ILE A 1 196 ? -18.479 -8.980 41.481 1.00 62.47 196 ILE A N 1
ATOM 1530 C CA . ILE A 1 196 ? -17.225 -8.779 40.754 1.00 62.47 196 ILE A CA 1
ATOM 1531 C C . ILE A 1 196 ? -17.377 -7.559 39.839 1.00 62.47 196 ILE A C 1
ATOM 1533 O O . ILE A 1 196 ? -18.396 -7.395 39.168 1.00 62.47 196 ILE A O 1
ATOM 1537 N N . LYS A 1 197 ? -16.386 -6.664 39.850 1.00 62.66 197 LYS A N 1
ATOM 1538 C CA . LYS A 1 197 ? -16.364 -5.456 39.016 1.00 62.66 197 LYS A CA 1
ATOM 1539 C C . LYS A 1 197 ? -15.433 -5.661 37.834 1.00 62.66 197 LYS A C 1
ATOM 1541 O O . LYS A 1 197 ? -14.315 -6.132 38.026 1.00 62.66 197 LYS A O 1
ATOM 1546 N N . PHE A 1 198 ? -15.890 -5.264 36.653 1.00 56.41 198 PHE A N 1
ATOM 1547 C CA . PHE A 1 198 ? -15.110 -5.324 35.425 1.00 56.41 198 PHE A CA 1
ATOM 1548 C C . PHE A 1 198 ? -15.299 -4.032 34.625 1.00 56.41 198 PHE A C 1
ATOM 1550 O O . PHE A 1 198 ? -16.366 -3.414 34.662 1.00 56.41 198 PHE A O 1
ATOM 1557 N N . GLU A 1 199 ? -14.253 -3.633 33.914 1.00 55.84 199 GLU A N 1
ATOM 1558 C CA . GLU A 1 199 ? -14.271 -2.543 32.939 1.00 55.84 199 GLU A CA 1
ATOM 1559 C C . GLU A 1 199 ? -14.308 -3.185 31.548 1.00 55.84 199 GLU A C 1
ATOM 1561 O O . GLU A 1 199 ? -13.528 -4.109 31.292 1.00 55.84 199 GLU A O 1
ATOM 1566 N N . ILE A 1 200 ? -15.278 -2.786 30.717 1.00 53.22 200 ILE A N 1
ATOM 1567 C CA . ILE A 1 200 ? -15.448 -3.304 29.348 1.00 53.22 200 ILE A CA 1
ATOM 1568 C C . ILE A 1 200 ? -14.719 -2.403 28.365 1.00 53.22 200 ILE A C 1
ATOM 1570 O O . ILE A 1 200 ? -15.027 -1.189 28.352 1.00 53.22 200 ILE A O 1
#

Radius of gyration: 30.62 Å; chains: 1; bounding box: 67×70×82 Å

Organism: Wuchereria bancrofti (NCBI:txid6293)

pLDDT: mean 76.11, std 18.26, range [41.59, 97.0]

Foldseek 3Di:
DVVVVVVVVVVVVVVVPDPQDQWDDWDDDPWKIKTFGDCPRPVNVVQVPDPLWFKKKFFPPLDVFPPRMDTQDDPPHGDRMHIGTEDDRSPWHFDDPDDFKTKTKTKMWMFTPSDPDPPGDIDIDIDMDMDGRDFDWPQDDPPDPPDDDPDDPDDDDDKDWDKFKAAPVRHTDRTDTQQGKIWIWIDIPPDDIDIDIDHD

Secondary structure (DSSP, 8-state):
-HHHHHHHHHHHHHHT-S---SEEEEEE-SSEEEEEE-TT-HHHHHHHH-TT--EEEEETT-TTSTTSEEESEETTEE--EEEEESBTTTTB--EEEETTEEEEEEEEEEEETT---TTPPPEEEEEEEEEE---------------------S--PPPEEEEEEEETTSPBPS---TT-EEEEEEEEESS-EEEEEEE-